Protein AF-A0A7Z8L5G2-F1 (afdb_monomer_lite)

Radius of gyration: 28.85 Å; chains: 1; bounding box: 77×42×72 Å

Secondary structure (DSSP, 8-state):
-HHHHHHHHHHHHHHHHHHHHHHHHH--S---HHHHHHHHHHHHHHHHHHHHHHHHTSPPPPTT-HHHHHHHHHHHHHHHHHHTTS--TTHHHHHHHHHHH---HHHHHHHHHHHHHH-HHHHHHHHHHHH-TTSTT--GGGG-HHHHHHHHHHHHHHH-TTSHHHHHHHHHHHHSSSHHHHHHHHHHSPTTSSHHHHHHHHHHHHHHHHTT--SHHHHHHHHHHTT--B-TT-HHHHHHHHHHTT-HHHHHHHHHHHHTTSB---HHHHHHHHHHHHTTT-HHHHHHHHHHHHHH-TTS--SS-HHHHHHHHHHHHHHHHHHS--

Structure (mmCIF, N/CA/C/O backbone):
data_AF-A0A7Z8L5G2-F1
#
_entry.id   AF-A0A7Z8L5G2-F1
#
loop_
_atom_site.group_PDB
_atom_site.id
_atom_site.type_symbol
_atom_site.label_atom_id
_atom_site.label_alt_id
_atom_site.label_comp_id
_atom_site.label_asym_id
_atom_site.label_entity_id
_atom_site.label_seq_id
_atom_site.pdbx_PDB_ins_code
_atom_site.Cartn_x
_atom_site.Cartn_y
_atom_site.Cartn_z
_atom_site.occupancy
_atom_site.B_iso_or_equiv
_atom_site.auth_seq_id
_atom_site.auth_comp_id
_atom_site.auth_asym_id
_atom_site.auth_atom_id
_atom_site.pdbx_PDB_model_num
ATOM 1 N N . MET A 1 1 ? 36.254 -24.470 -32.958 1.00 36.97 1 MET A N 1
ATOM 2 C CA . MET A 1 1 ? 36.491 -23.618 -34.150 1.00 36.97 1 MET A CA 1
ATOM 3 C C . MET A 1 1 ? 35.215 -22.951 -34.678 1.00 36.97 1 MET A C 1
ATOM 5 O O . MET A 1 1 ? 35.260 -21.769 -34.988 1.00 36.97 1 MET A O 1
ATOM 9 N N . GLU A 1 2 ? 34.063 -23.629 -34.717 1.00 32.09 2 GLU A N 1
ATOM 10 C CA . GLU A 1 2 ? 32.775 -23.002 -35.091 1.00 32.09 2 GLU A CA 1
ATOM 11 C C . GLU A 1 2 ? 32.227 -22.006 -34.055 1.00 32.09 2 GLU A C 1
ATOM 13 O O . GLU A 1 2 ? 31.659 -20.988 -34.438 1.00 32.09 2 GLU A O 1
ATOM 18 N N . ALA A 1 3 ? 32.474 -22.221 -32.758 1.00 28.53 3 ALA A N 1
ATOM 19 C CA . ALA A 1 3 ? 32.135 -21.255 -31.704 1.00 28.53 3 ALA A CA 1
ATOM 20 C C . ALA A 1 3 ? 32.931 -19.938 -31.825 1.00 28.53 3 ALA A C 1
ATOM 22 O O . ALA A 1 3 ? 32.368 -18.860 -31.668 1.00 28.53 3 ALA A O 1
ATOM 23 N N . ALA A 1 4 ? 34.211 -20.017 -32.209 1.00 29.97 4 ALA A N 1
ATOM 24 C CA . ALA A 1 4 ? 35.049 -18.848 -32.487 1.00 29.97 4 ALA A CA 1
ATOM 25 C C . ALA A 1 4 ? 34.596 -18.109 -33.759 1.00 29.97 4 ALA A C 1
ATOM 27 O O . ALA A 1 4 ? 34.553 -16.887 -33.775 1.00 29.97 4 ALA A O 1
ATOM 28 N N . ARG A 1 5 ? 34.145 -18.839 -34.792 1.00 37.19 5 ARG A N 1
ATOM 29 C CA . ARG A 1 5 ? 33.549 -18.248 -36.005 1.00 37.19 5 ARG A CA 1
ATOM 30 C C . ARG A 1 5 ? 32.154 -17.644 -35.762 1.00 37.19 5 ARG A C 1
ATOM 32 O O . ARG A 1 5 ? 31.796 -16.693 -36.450 1.00 37.19 5 ARG A O 1
ATOM 39 N N . ARG A 1 6 ? 31.370 -18.149 -34.797 1.00 36.91 6 ARG A N 1
ATOM 40 C CA . ARG A 1 6 ? 30.121 -17.508 -34.326 1.00 36.91 6 ARG A CA 1
ATOM 41 C C . ARG A 1 6 ? 30.402 -16.239 -33.517 1.00 36.91 6 ARG A C 1
ATOM 43 O O . ARG A 1 6 ? 29.727 -15.241 -33.738 1.00 36.91 6 ARG A O 1
ATOM 50 N N . ALA A 1 7 ? 31.418 -16.255 -32.654 1.00 32.19 7 ALA A N 1
ATOM 51 C CA . ALA A 1 7 ? 31.856 -15.078 -31.904 1.00 32.19 7 ALA A CA 1
ATOM 52 C C . ALA A 1 7 ? 32.445 -13.981 -32.817 1.00 32.19 7 ALA A C 1
ATOM 54 O O . ALA A 1 7 ? 32.148 -12.807 -32.621 1.00 32.19 7 ALA A O 1
ATOM 55 N N . ASP A 1 8 ? 33.189 -14.343 -33.869 1.00 35.38 8 ASP A N 1
ATOM 56 C CA . ASP A 1 8 ? 33.713 -13.377 -34.849 1.00 35.38 8 ASP A CA 1
ATOM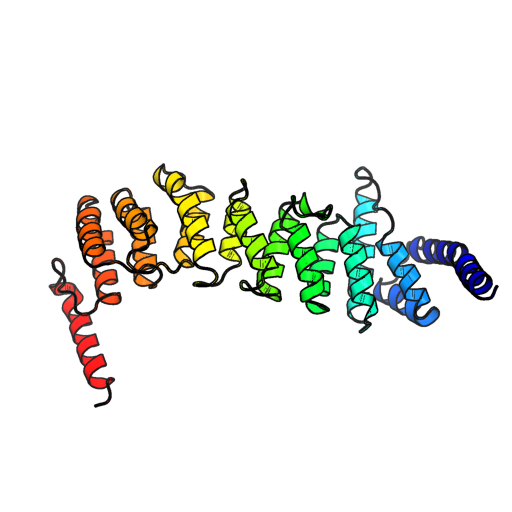 57 C C . ASP A 1 8 ? 32.629 -12.789 -35.767 1.00 35.38 8 ASP A C 1
ATOM 59 O O . ASP A 1 8 ? 32.686 -11.608 -36.109 1.00 35.38 8 ASP A O 1
ATOM 63 N N . ARG A 1 9 ? 31.581 -13.553 -36.114 1.00 38.84 9 ARG A N 1
ATOM 64 C CA . ARG A 1 9 ? 30.408 -12.999 -36.822 1.00 38.84 9 ARG A CA 1
ATOM 65 C C . ARG A 1 9 ? 29.596 -12.036 -35.952 1.00 38.84 9 ARG A C 1
ATOM 67 O O . ARG A 1 9 ? 29.010 -11.104 -36.491 1.00 38.84 9 ARG A O 1
ATOM 74 N N . LEU A 1 10 ? 29.594 -12.225 -34.631 1.00 37.91 10 LEU A N 1
ATOM 75 C CA . LEU A 1 10 ? 29.008 -11.278 -33.676 1.00 37.91 10 LEU A CA 1
ATOM 76 C C . LEU A 1 10 ? 29.910 -10.045 -33.454 1.00 37.91 10 LEU A C 1
ATOM 78 O O . LEU A 1 10 ? 29.390 -8.940 -33.334 1.00 37.91 10 LEU A O 1
ATOM 82 N N . ARG A 1 11 ? 31.244 -10.179 -33.527 1.00 36.25 11 ARG A N 1
ATOM 83 C CA . ARG A 1 11 ? 32.201 -9.051 -33.439 1.00 36.25 11 ARG A CA 1
ATOM 84 C C . ARG A 1 11 ? 32.187 -8.107 -34.642 1.00 36.25 11 ARG A C 1
ATOM 86 O O . ARG A 1 11 ? 32.391 -6.908 -34.471 1.00 36.25 11 ARG A O 1
ATOM 93 N N . ILE A 1 12 ? 31.900 -8.609 -35.846 1.00 39.72 12 ILE A N 1
ATOM 94 C CA . ILE A 1 12 ? 31.654 -7.755 -37.026 1.00 39.72 12 ILE A CA 1
ATOM 95 C C . ILE A 1 12 ? 30.375 -6.910 -36.835 1.00 39.72 12 ILE A C 1
ATOM 97 O O . ILE A 1 12 ? 30.217 -5.874 -37.483 1.00 39.72 12 ILE A O 1
ATOM 101 N N . SER A 1 13 ? 29.502 -7.276 -35.887 1.00 52.12 13 SER A N 1
ATOM 102 C CA . SER A 1 13 ? 28.271 -6.541 -35.618 1.00 52.12 13 SER A CA 1
ATOM 103 C C . SER A 1 13 ? 28.441 -5.364 -34.657 1.00 52.12 13 SER A C 1
ATOM 105 O O . SER A 1 13 ? 27.767 -4.380 -34.886 1.00 52.12 13 SER A O 1
ATOM 107 N N . ASP A 1 14 ? 29.374 -5.343 -33.698 1.00 48.69 14 ASP A N 1
ATOM 108 C CA . ASP A 1 14 ? 29.422 -4.257 -32.694 1.00 48.69 14 ASP A CA 1
ATOM 109 C C . ASP A 1 14 ? 29.806 -2.888 -33.271 1.00 48.69 14 ASP A C 1
ATOM 111 O O . ASP A 1 14 ? 29.230 -1.876 -32.890 1.00 48.69 14 ASP A O 1
ATOM 115 N N . SER A 1 15 ? 30.742 -2.823 -34.224 1.00 50.81 15 SER A N 1
ATOM 116 C CA . SER A 1 15 ? 31.151 -1.542 -34.834 1.00 50.81 15 SER A CA 1
ATOM 117 C C . SER A 1 15 ? 30.191 -1.059 -35.925 1.00 50.81 15 SER A C 1
ATOM 119 O O . SER A 1 15 ? 30.082 0.143 -36.166 1.00 50.81 15 SER A O 1
ATOM 121 N N . ALA A 1 16 ? 29.508 -1.980 -36.609 1.00 53.59 16 ALA A N 1
ATOM 122 C CA . ALA A 1 16 ? 28.456 -1.661 -37.567 1.00 53.59 16 ALA A CA 1
ATOM 123 C C . ALA A 1 16 ? 27.171 -1.268 -36.831 1.00 53.59 16 ALA A C 1
ATOM 125 O O . ALA A 1 16 ? 26.556 -0.276 -37.188 1.00 53.59 16 ALA A O 1
ATOM 126 N N . LEU A 1 17 ? 26.835 -1.965 -35.744 1.00 51.22 17 LEU A N 1
ATOM 127 C CA . LEU A 1 17 ? 25.739 -1.635 -34.837 1.00 51.22 17 LEU A CA 1
ATOM 128 C C . LEU A 1 17 ? 25.992 -0.351 -34.073 1.00 51.22 17 LEU A C 1
ATOM 130 O O . LEU A 1 17 ? 25.065 0.430 -33.940 1.00 51.22 17 LEU A O 1
ATOM 134 N N . ALA A 1 18 ? 27.216 -0.094 -33.610 1.00 55.44 18 ALA A N 1
ATOM 135 C CA . ALA A 1 18 ? 27.567 1.182 -32.996 1.00 55.44 18 ALA A CA 1
ATOM 136 C C . ALA A 1 18 ? 27.449 2.326 -34.009 1.00 55.44 18 ALA A C 1
ATOM 138 O O . ALA A 1 18 ? 26.879 3.356 -33.680 1.00 55.44 18 ALA A O 1
ATOM 139 N N . ARG A 1 19 ? 27.894 2.132 -35.259 1.00 63.09 19 ARG A N 1
ATOM 140 C CA . ARG A 1 19 ? 27.728 3.130 -36.330 1.00 63.09 19 ARG A CA 1
ATOM 141 C C . ARG A 1 19 ? 26.269 3.328 -36.740 1.00 63.09 19 ARG A C 1
ATOM 143 O O . ARG A 1 19 ? 25.859 4.462 -36.950 1.00 63.09 19 ARG A O 1
ATOM 150 N N . GLU A 1 20 ? 25.481 2.261 -36.828 1.00 56.97 20 GLU A N 1
ATOM 151 C CA . GLU A 1 20 ? 24.049 2.327 -37.140 1.00 56.97 20 GLU A CA 1
ATOM 152 C C . GLU A 1 20 ? 23.268 2.950 -35.971 1.00 56.97 20 GLU A C 1
ATOM 154 O O . GLU A 1 20 ? 22.404 3.787 -36.200 1.00 56.97 20 GLU A O 1
ATOM 159 N N . ARG A 1 21 ? 23.625 2.630 -34.719 1.00 56.50 21 ARG A N 1
ATOM 160 C CA . ARG A 1 21 ? 23.148 3.286 -33.489 1.00 56.50 21 ARG A CA 1
ATOM 161 C C . ARG A 1 21 ? 23.445 4.778 -33.558 1.00 56.50 21 ARG A C 1
ATOM 163 O O . ARG A 1 21 ? 22.525 5.583 -33.487 1.00 56.50 21 ARG A O 1
ATOM 170 N N . ASP A 1 22 ? 24.703 5.153 -33.746 1.00 62.66 22 ASP A N 1
ATOM 171 C CA . ASP A 1 22 ? 25.106 6.555 -33.775 1.00 62.66 22 ASP A CA 1
ATOM 172 C C . ASP A 1 22 ? 24.395 7.288 -34.929 1.00 62.66 22 ASP A C 1
ATOM 174 O O . ASP A 1 22 ? 23.848 8.361 -34.721 1.00 62.66 22 ASP A O 1
ATOM 178 N N . ARG A 1 23 ? 24.235 6.663 -36.103 1.00 65.00 23 ARG A N 1
ATOM 179 C CA . ARG A 1 23 ? 23.485 7.221 -37.243 1.00 65.00 23 ARG A CA 1
ATOM 180 C C . ARG A 1 23 ? 21.981 7.388 -36.980 1.00 65.00 23 ARG A C 1
ATOM 182 O O . ARG A 1 23 ? 21.400 8.407 -37.356 1.00 65.00 23 ARG A O 1
ATOM 189 N N . LEU A 1 24 ? 21.342 6.389 -36.372 1.00 58.12 24 LEU A N 1
ATOM 190 C CA . LEU A 1 24 ? 19.905 6.377 -36.077 1.00 58.12 24 LEU A CA 1
ATOM 191 C C . LEU A 1 24 ? 19.533 7.336 -34.939 1.00 58.12 24 LEU A C 1
ATOM 193 O O . LEU A 1 24 ? 18.394 7.789 -34.891 1.00 58.12 24 LEU A O 1
ATOM 197 N N . PHE A 1 25 ? 20.477 7.647 -34.045 1.00 58.91 25 PHE A N 1
ATOM 198 C CA . PHE A 1 25 ? 20.243 8.498 -32.876 1.00 58.91 25 PHE A CA 1
ATOM 199 C C . PHE A 1 25 ? 20.884 9.898 -32.961 1.00 58.91 25 PHE A C 1
ATOM 201 O O . PHE A 1 25 ? 20.510 10.751 -32.162 1.00 58.91 25 PHE A O 1
ATOM 208 N N . GLN A 1 26 ? 21.799 10.166 -33.906 1.00 59.12 26 GLN A N 1
ATOM 209 C CA . GLN A 1 26 ? 22.351 11.512 -34.179 1.00 59.12 26 GLN A CA 1
ATOM 210 C C . GLN A 1 26 ? 21.514 12.336 -35.164 1.00 59.12 26 GLN A C 1
ATOM 212 O O . GLN A 1 26 ? 21.775 13.522 -35.352 1.00 59.12 26 GLN A O 1
ATOM 217 N N . THR A 1 27 ? 20.525 11.740 -35.830 1.00 50.81 27 THR A N 1
ATOM 218 C CA . THR A 1 27 ? 19.635 12.509 -36.701 1.00 50.81 27 THR A CA 1
ATOM 219 C C . THR A 1 27 ? 18.616 13.255 -35.839 1.00 50.81 27 THR A C 1
ATOM 221 O O . THR A 1 27 ? 17.685 12.653 -35.316 1.00 50.81 27 THR A O 1
ATOM 224 N N . ASP A 1 28 ? 18.774 14.578 -35.725 1.00 42.97 28 ASP A N 1
ATOM 225 C CA . ASP A 1 28 ? 17.857 15.553 -35.086 1.00 42.97 28 ASP A CA 1
ATOM 226 C C . ASP A 1 28 ? 16.449 15.627 -35.729 1.00 42.97 28 ASP A C 1
ATOM 228 O O . ASP A 1 28 ? 15.719 16.613 -35.634 1.00 42.97 28 ASP A O 1
ATOM 232 N N . LEU A 1 29 ? 16.022 14.575 -36.418 1.00 44.53 29 LEU A N 1
ATOM 233 C CA . LEU A 1 29 ? 14.811 14.543 -37.214 1.00 44.53 29 LEU A CA 1
ATOM 234 C C . LEU A 1 29 ? 13.807 13.622 -36.542 1.00 44.53 29 LEU A C 1
ATOM 236 O O . LEU A 1 29 ? 13.970 12.412 -36.614 1.00 44.53 29 LEU A O 1
ATOM 240 N N . PHE A 1 30 ? 12.809 14.227 -35.885 1.00 53.34 30 PHE A N 1
ATOM 241 C CA . PHE A 1 30 ? 11.349 14.009 -35.986 1.00 53.34 30 PHE A CA 1
ATOM 242 C C . PHE A 1 30 ? 10.766 12.612 -36.295 1.00 53.34 30 PHE A C 1
ATOM 244 O O . PHE A 1 30 ? 9.574 12.503 -36.573 1.00 53.34 30 PHE A O 1
ATOM 251 N N . ILE A 1 31 ? 11.539 11.534 -36.252 1.00 55.66 31 ILE A N 1
ATOM 252 C CA . ILE A 1 31 ? 11.064 10.176 -36.460 1.00 55.66 31 ILE A CA 1
ATOM 253 C C . ILE A 1 31 ? 10.457 9.738 -35.129 1.00 55.66 31 ILE A C 1
ATOM 255 O O . ILE A 1 31 ? 11.180 9.654 -34.131 1.00 55.66 31 ILE A O 1
ATOM 259 N N . PRO A 1 32 ? 9.142 9.455 -35.079 1.00 62.88 32 PRO A N 1
ATOM 260 C CA . PRO A 1 32 ? 8.528 8.940 -33.871 1.00 62.88 32 PRO A CA 1
ATOM 261 C C . PRO A 1 32 ? 9.279 7.678 -33.426 1.00 62.88 32 PRO A C 1
ATOM 263 O O . PRO A 1 32 ? 9.526 6.806 -34.264 1.00 62.88 32 PRO A O 1
ATOM 266 N N . PRO A 1 33 ? 9.626 7.538 -32.138 1.00 64.00 33 PRO A N 1
ATOM 267 C CA . PRO A 1 33 ? 10.364 6.380 -31.629 1.00 64.00 33 PRO A CA 1
ATOM 268 C C . PRO A 1 33 ? 9.749 5.026 -32.020 1.00 64.00 33 PRO A C 1
ATOM 270 O O . PRO A 1 33 ? 10.481 4.078 -32.294 1.00 64.00 33 PRO A O 1
ATOM 273 N N . VAL A 1 34 ? 8.418 4.983 -32.160 1.00 64.88 34 VAL A N 1
ATOM 274 C CA . VAL A 1 34 ? 7.623 3.899 -32.770 1.00 64.88 34 VAL A CA 1
ATOM 275 C C . VAL A 1 34 ? 8.242 3.404 -34.075 1.00 64.88 34 VAL A C 1
ATOM 277 O O . VAL A 1 34 ? 8.555 2.226 -34.233 1.00 64.88 34 VAL A O 1
ATOM 280 N N . TYR A 1 35 ? 8.465 4.315 -35.019 1.00 68.31 35 TYR A N 1
ATOM 281 C CA . TYR A 1 35 ? 8.957 3.975 -36.346 1.00 68.31 35 TYR A CA 1
ATOM 282 C C . TYR A 1 35 ? 10.402 3.475 -36.299 1.00 68.31 35 TYR A C 1
ATOM 284 O O . TYR A 1 35 ? 10.763 2.555 -37.031 1.00 68.31 35 TYR A O 1
ATOM 292 N N . LEU A 1 36 ? 11.218 4.040 -35.407 1.00 70.56 36 LEU A N 1
ATOM 293 C CA . LEU A 1 36 ? 12.607 3.635 -35.224 1.00 70.56 36 LEU A CA 1
ATOM 294 C C . LEU A 1 36 ? 12.705 2.207 -34.670 1.00 70.56 36 LEU A C 1
ATOM 296 O O . LEU A 1 36 ? 13.412 1.379 -35.242 1.00 70.56 36 LEU A O 1
ATOM 300 N N . VAL A 1 37 ? 11.948 1.893 -33.616 1.00 71.75 37 VAL A N 1
ATOM 301 C CA . VAL A 1 37 ? 11.918 0.555 -33.005 1.00 71.75 37 VAL A CA 1
ATOM 302 C C . VAL A 1 37 ? 11.387 -0.477 -33.995 1.00 71.75 37 VAL A C 1
ATOM 304 O O . VAL A 1 37 ? 12.045 -1.490 -34.240 1.00 71.75 37 VAL A O 1
ATOM 307 N N . HIS A 1 38 ? 10.251 -0.197 -34.642 1.00 73.31 38 HIS A N 1
ATOM 308 C CA . HIS A 1 38 ? 9.685 -1.092 -35.650 1.00 73.31 38 HIS A CA 1
ATOM 309 C C . HIS A 1 38 ? 10.640 -1.320 -36.823 1.00 73.31 38 HIS A C 1
ATOM 311 O O . HIS A 1 38 ? 10.785 -2.455 -37.278 1.00 73.31 38 HIS A O 1
ATOM 317 N N . ARG A 1 39 ? 11.321 -0.275 -37.305 1.00 76.38 39 ARG A N 1
ATOM 318 C CA . ARG A 1 39 ? 12.301 -0.392 -38.389 1.00 76.38 39 ARG A CA 1
ATOM 319 C C . ARG A 1 39 ? 13.509 -1.220 -37.964 1.00 76.38 39 ARG A C 1
ATOM 321 O O . ARG A 1 39 ? 13.888 -2.120 -38.702 1.00 76.38 39 ARG A O 1
ATOM 328 N N . ILE A 1 40 ? 14.084 -0.963 -36.789 1.00 74.19 40 ILE A N 1
ATOM 329 C CA . ILE A 1 40 ? 15.244 -1.714 -36.285 1.00 74.19 40 ILE A CA 1
ATOM 330 C C . ILE A 1 40 ? 14.903 -3.202 -36.185 1.00 74.19 40 ILE A C 1
ATOM 332 O O . ILE A 1 40 ? 15.659 -4.036 -36.681 1.00 74.19 40 ILE A O 1
ATOM 336 N N . ILE A 1 41 ? 13.742 -3.531 -35.621 1.00 73.31 41 ILE A N 1
ATOM 337 C CA . ILE A 1 41 ? 13.319 -4.918 -35.407 1.00 73.31 41 ILE A CA 1
ATOM 338 C C . ILE A 1 41 ? 12.939 -5.595 -36.721 1.00 73.31 41 ILE A C 1
ATOM 340 O O . ILE A 1 41 ? 13.317 -6.742 -36.946 1.00 73.31 41 ILE A O 1
ATOM 344 N N . ARG A 1 42 ? 12.253 -4.893 -37.630 1.00 77.38 42 ARG 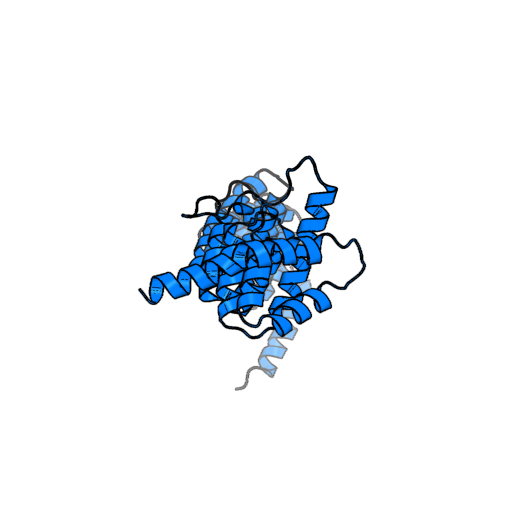A N 1
ATOM 345 C CA . ARG A 1 42 ? 11.917 -5.428 -38.957 1.00 77.38 42 ARG A CA 1
ATOM 346 C C . ARG A 1 42 ? 13.163 -5.677 -39.805 1.00 77.38 42 ARG A C 1
ATOM 348 O O . ARG A 1 42 ? 13.210 -6.673 -40.517 1.00 77.38 42 ARG A O 1
ATOM 355 N N . SER A 1 43 ? 14.154 -4.790 -39.733 1.00 74.25 43 SER A N 1
ATOM 356 C CA . SER A 1 43 ? 15.380 -4.891 -40.528 1.00 74.25 43 SER A CA 1
ATOM 357 C C . SER A 1 43 ? 16.385 -5.904 -39.972 1.00 74.25 43 SER A C 1
ATOM 359 O O . SER A 1 43 ? 17.159 -6.451 -40.751 1.00 74.25 43 SER A O 1
ATOM 361 N N . HIS A 1 44 ? 16.391 -6.160 -38.658 1.00 71.81 44 HIS A N 1
ATOM 362 C CA . HIS A 1 44 ? 17.462 -6.931 -38.007 1.00 71.81 44 HIS A CA 1
ATOM 363 C C . HIS A 1 44 ? 16.975 -8.118 -37.160 1.00 71.81 44 HIS A C 1
ATOM 365 O O . HIS A 1 44 ? 17.797 -8.810 -36.560 1.00 71.81 44 HIS A O 1
ATOM 371 N N . GLY A 1 45 ? 15.665 -8.376 -37.083 1.00 76.06 45 GLY A N 1
ATOM 372 C CA . GLY A 1 45 ? 15.110 -9.478 -36.293 1.00 76.06 45 GLY A CA 1
ATOM 373 C C . GLY A 1 45 ? 15.563 -9.416 -34.830 1.00 76.06 45 GLY A C 1
ATOM 374 O O . GLY A 1 45 ? 15.450 -8.375 -34.182 1.00 76.06 45 GLY A O 1
ATOM 375 N N . ASP A 1 46 ? 16.110 -10.518 -34.315 1.00 69.25 46 ASP A N 1
ATOM 376 C CA . ASP A 1 46 ? 16.599 -10.610 -32.931 1.00 69.25 46 ASP A CA 1
ATOM 377 C C . ASP A 1 46 ? 17.864 -9.780 -32.674 1.00 69.25 46 ASP A C 1
ATOM 379 O O . ASP A 1 46 ? 18.016 -9.233 -31.583 1.00 69.25 46 ASP A O 1
ATOM 383 N N . ALA A 1 47 ? 18.719 -9.575 -33.684 1.00 72.62 47 ALA A N 1
ATOM 384 C CA . ALA A 1 47 ? 19.845 -8.644 -33.572 1.00 72.62 47 ALA A CA 1
ATOM 385 C C . ALA A 1 47 ? 19.360 -7.194 -33.387 1.00 72.62 47 ALA A C 1
ATOM 387 O O . ALA A 1 47 ? 20.027 -6.395 -32.734 1.00 72.62 47 ALA A O 1
ATOM 388 N N . GLY A 1 48 ? 18.155 -6.882 -33.886 1.00 74.25 48 GLY A N 1
ATOM 389 C CA . GLY A 1 48 ? 17.443 -5.627 -33.642 1.00 74.25 48 GLY A CA 1
ATOM 390 C C . GLY A 1 48 ? 17.186 -5.366 -32.155 1.00 74.25 48 GLY A C 1
ATOM 391 O O . GLY A 1 48 ? 17.355 -4.244 -31.677 1.00 74.25 48 GLY A O 1
ATOM 392 N N . LEU A 1 49 ? 16.835 -6.416 -31.406 1.00 72.31 49 LEU A N 1
ATOM 393 C CA . LEU A 1 49 ? 16.627 -6.336 -29.962 1.00 72.31 49 LEU A CA 1
ATOM 394 C C . LEU A 1 49 ? 17.939 -6.004 -29.243 1.00 72.31 49 LEU A C 1
ATOM 396 O O . LEU A 1 49 ? 17.952 -5.130 -28.384 1.00 72.31 49 LEU A O 1
ATOM 400 N N . THR A 1 50 ? 19.052 -6.630 -29.633 1.00 74.50 50 THR A N 1
ATOM 401 C CA . THR A 1 50 ? 20.373 -6.361 -29.046 1.00 74.50 50 THR A CA 1
ATOM 402 C C . THR A 1 50 ? 20.785 -4.893 -29.195 1.00 74.50 50 THR A C 1
ATOM 404 O O . THR A 1 50 ? 21.289 -4.305 -28.239 1.00 74.50 50 THR A O 1
ATOM 407 N N . VAL A 1 51 ? 20.502 -4.258 -30.342 1.00 75.94 51 VAL A N 1
ATOM 408 C CA . VAL A 1 51 ? 20.772 -2.818 -30.550 1.00 75.94 51 VAL A CA 1
ATOM 409 C C . VAL A 1 51 ? 19.983 -1.972 -29.563 1.00 75.94 51 VAL A C 1
ATOM 411 O O . VAL A 1 51 ? 20.533 -1.078 -28.920 1.00 75.94 51 VAL A O 1
ATOM 414 N N . LEU A 1 52 ? 18.689 -2.265 -29.429 1.00 77.88 52 LEU A N 1
ATOM 415 C CA . LEU A 1 52 ? 17.792 -1.517 -28.557 1.00 77.88 52 LEU A CA 1
ATOM 416 C C . LEU A 1 52 ? 18.185 -1.691 -27.090 1.00 77.88 52 LEU A C 1
ATOM 418 O O . LEU A 1 52 ? 18.252 -0.703 -26.366 1.00 77.88 52 LEU A O 1
ATOM 422 N N . VAL A 1 53 ? 18.540 -2.910 -26.676 1.00 77.69 53 VAL A N 1
ATOM 423 C CA . VAL A 1 53 ? 19.066 -3.196 -25.333 1.00 77.69 53 VAL A CA 1
ATOM 424 C C . VAL A 1 53 ? 20.357 -2.425 -25.081 1.00 77.69 53 VAL A C 1
ATOM 426 O O . VAL A 1 53 ? 20.476 -1.772 -24.051 1.00 77.69 53 VAL A O 1
ATOM 429 N N . SER A 1 54 ? 21.295 -2.407 -26.033 1.00 76.62 54 SER A N 1
ATOM 430 C CA . SER A 1 54 ? 22.542 -1.645 -25.876 1.00 76.62 54 SER A CA 1
ATOM 431 C C . SER A 1 54 ? 22.303 -0.142 -25.691 1.00 76.62 54 SER A C 1
ATOM 433 O O . SER A 1 54 ? 23.045 0.518 -24.967 1.00 76.62 54 SER A O 1
ATOM 435 N N . ARG A 1 55 ? 21.245 0.411 -26.304 1.00 81.06 55 ARG A N 1
ATOM 436 C CA . ARG A 1 55 ? 20.856 1.812 -26.116 1.00 81.06 55 ARG A CA 1
ATOM 437 C C . ARG A 1 55 ? 20.161 2.036 -24.775 1.00 81.06 55 ARG A C 1
ATOM 439 O O . ARG A 1 55 ? 20.413 3.060 -24.147 1.00 81.06 55 ARG A O 1
ATOM 446 N N . LEU A 1 56 ? 19.313 1.102 -24.344 1.00 80.88 56 LEU A N 1
ATOM 447 C CA . LEU A 1 56 ? 18.652 1.147 -23.037 1.00 80.88 56 LEU A CA 1
ATOM 448 C C . LEU A 1 56 ? 19.658 1.086 -21.885 1.00 80.88 56 LEU A C 1
ATOM 450 O O . LEU A 1 56 ? 19.483 1.788 -20.899 1.00 80.88 56 LEU A O 1
ATOM 454 N N . LEU A 1 57 ? 20.722 0.300 -22.042 1.00 80.44 57 LEU A N 1
ATOM 455 C CA . LEU A 1 57 ? 21.793 0.147 -21.054 1.00 80.44 57 LEU A CA 1
ATOM 456 C C . LEU A 1 57 ? 22.944 1.144 -21.254 1.00 80.44 57 LEU A C 1
ATOM 458 O O . LEU A 1 57 ? 23.958 1.065 -20.564 1.00 80.44 57 LEU A O 1
ATOM 462 N N . ALA A 1 58 ? 22.823 2.076 -22.205 1.00 82.38 58 ALA A N 1
ATOM 463 C CA . ALA A 1 58 ? 23.829 3.111 -22.381 1.00 82.38 58 ALA A CA 1
ATOM 464 C C . ALA A 1 58 ? 23.898 3.981 -21.111 1.00 82.38 58 ALA A C 1
ATOM 466 O O . ALA A 1 58 ? 22.844 4.321 -20.551 1.00 82.38 58 ALA A O 1
ATOM 467 N N . PRO A 1 59 ? 25.113 4.358 -20.666 1.00 79.44 59 PRO A N 1
ATOM 468 C CA . PRO A 1 59 ? 25.284 5.139 -19.453 1.00 79.44 59 PRO A CA 1
ATOM 469 C C . PRO A 1 59 ? 24.522 6.455 -19.573 1.00 79.44 59 PRO A C 1
ATOM 471 O O . PRO A 1 59 ? 24.665 7.190 -20.554 1.00 79.44 59 PRO A O 1
ATOM 474 N N . THR A 1 60 ? 23.710 6.744 -18.561 1.00 79.31 60 THR A N 1
ATOM 475 C CA . THR A 1 60 ? 22.973 8.001 -18.479 1.00 79.31 60 THR A CA 1
ATOM 476 C C . THR A 1 60 ? 23.983 9.159 -18.444 1.00 79.31 60 THR A C 1
ATOM 478 O O . THR A 1 60 ? 24.973 9.068 -17.708 1.00 79.31 60 THR A O 1
ATOM 481 N N . PRO A 1 61 ? 23.774 10.251 -19.212 1.00 81.56 61 PRO A N 1
ATOM 482 C CA . PRO A 1 61 ? 24.661 11.419 -19.195 1.00 81.56 61 PRO A CA 1
ATOM 483 C C . PRO A 1 61 ? 24.916 11.932 -17.764 1.00 81.56 61 PRO A C 1
ATOM 485 O O . PRO A 1 61 ? 24.132 11.624 -16.869 1.00 81.56 61 PRO A O 1
ATOM 488 N N . PRO A 1 62 ? 25.971 12.709 -17.479 1.00 81.38 62 PRO A N 1
ATOM 489 C CA . PRO A 1 62 ? 26.230 13.225 -16.128 1.00 81.38 62 PRO A CA 1
ATOM 490 C C . PRO A 1 62 ? 25.181 14.261 -15.661 1.00 81.38 62 PRO A C 1
ATOM 492 O O . PRO A 1 62 ? 24.461 14.844 -16.470 1.00 81.38 62 PRO A O 1
ATOM 495 N N . GLU A 1 63 ? 25.062 14.476 -14.341 1.00 77.38 63 GLU A N 1
ATOM 496 C CA . GLU A 1 63 ? 24.033 15.344 -13.715 1.00 77.38 63 GLU A CA 1
ATOM 497 C C . GLU A 1 63 ? 24.043 16.786 -14.222 1.00 77.38 63 GLU A C 1
ATOM 499 O O . GLU A 1 63 ? 22.990 17.405 -14.366 1.00 77.38 63 GLU A O 1
ATOM 504 N N . ASN A 1 64 ? 25.225 17.299 -14.553 1.00 83.44 64 ASN A N 1
ATOM 505 C CA . ASN A 1 64 ? 25.425 18.642 -15.086 1.00 83.44 64 ASN A CA 1
ATOM 506 C C . ASN A 1 64 ? 24.896 18.829 -16.523 1.00 83.44 64 ASN A C 1
ATOM 508 O O . ASN A 1 64 ? 24.881 19.953 -17.017 1.00 83.44 64 ASN A O 1
ATOM 512 N N . GLN A 1 65 ? 24.430 17.766 -17.189 1.00 88.31 65 GLN A N 1
ATOM 513 C CA . GLN A 1 65 ? 23.856 17.806 -18.537 1.00 88.31 65 GLN A CA 1
ATOM 514 C C . GLN A 1 65 ? 22.356 17.479 -18.523 1.00 88.31 65 GLN A C 1
ATOM 516 O O . GLN A 1 65 ? 21.900 16.504 -19.125 1.00 88.31 65 GLN A O 1
ATOM 521 N N . LEU A 1 66 ? 21.566 18.308 -17.834 1.00 85.94 66 LEU A N 1
ATOM 522 C CA . LEU A 1 66 ? 20.135 18.065 -17.613 1.00 85.94 66 LEU A CA 1
ATOM 523 C C . LEU A 1 66 ? 19.344 17.826 -18.913 1.00 85.94 66 LEU A C 1
ATOM 525 O O . LEU A 1 66 ? 18.543 16.896 -18.974 1.00 85.94 66 LEU A O 1
ATOM 529 N N . ALA A 1 67 ? 19.586 18.623 -19.960 1.00 83.69 67 ALA A N 1
ATOM 530 C CA . ALA A 1 67 ? 18.892 18.480 -21.243 1.00 83.69 67 ALA A CA 1
ATOM 531 C C . ALA A 1 67 ? 19.199 17.133 -21.923 1.00 83.69 67 ALA A C 1
ATOM 533 O O . ALA A 1 67 ? 18.281 16.438 -22.359 1.00 83.69 67 ALA A O 1
ATOM 534 N N . ALA A 1 68 ? 20.472 16.722 -21.933 1.00 82.81 68 ALA A N 1
ATOM 535 C CA . ALA A 1 68 ? 20.892 15.438 -22.490 1.00 82.81 68 ALA A CA 1
ATOM 536 C C . ALA A 1 68 ? 20.310 14.262 -21.691 1.00 82.81 68 ALA A C 1
ATOM 538 O O . ALA A 1 68 ? 19.825 13.300 -22.282 1.00 82.81 68 ALA A O 1
ATOM 539 N N . ARG A 1 69 ? 20.276 14.358 -20.353 1.00 84.06 69 ARG A N 1
ATOM 540 C CA . ARG A 1 69 ? 19.610 13.365 -19.492 1.00 84.06 69 ARG A CA 1
ATOM 541 C C . ARG A 1 69 ? 18.125 13.231 -19.799 1.00 84.06 69 ARG A C 1
ATOM 543 O O . ARG A 1 69 ? 17.635 12.118 -19.946 1.00 84.06 69 ARG A O 1
ATOM 550 N N . GLN A 1 70 ? 17.408 14.348 -19.899 1.00 84.69 70 GLN A N 1
ATOM 551 C CA . GLN A 1 70 ? 15.976 14.335 -20.206 1.00 84.69 70 GLN A CA 1
ATOM 552 C C . GLN A 1 70 ? 15.703 13.732 -21.587 1.00 84.69 70 GLN A C 1
ATOM 554 O O . GLN A 1 70 ? 14.757 12.963 -21.751 1.00 84.69 7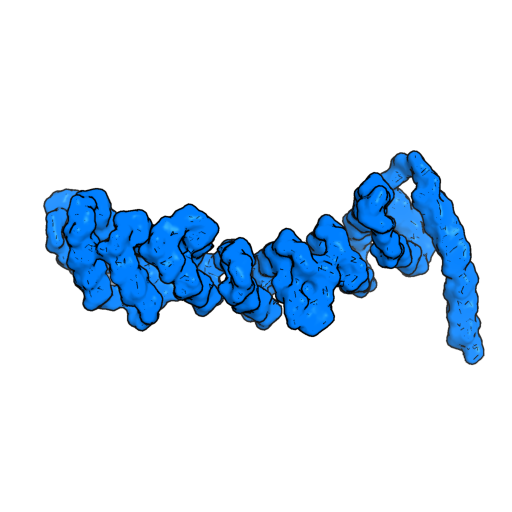0 GLN A O 1
ATOM 559 N N . GLN A 1 71 ? 16.532 14.056 -22.580 1.00 84.12 71 GLN A N 1
ATOM 560 C CA . GLN A 1 71 ? 16.433 13.474 -23.915 1.00 84.12 71 GLN A CA 1
ATOM 561 C C . GLN A 1 71 ? 16.705 11.964 -23.897 1.00 84.12 71 GLN A C 1
ATOM 563 O O . GLN A 1 71 ? 15.941 11.206 -24.494 1.00 84.12 71 GLN A O 1
ATOM 568 N N . ASP A 1 72 ? 17.739 11.519 -23.179 1.00 84.69 72 ASP A N 1
ATOM 569 C CA . ASP A 1 72 ? 18.073 10.101 -23.030 1.00 84.69 72 ASP A CA 1
ATOM 570 C C . ASP A 1 72 ? 16.940 9.320 -22.344 1.00 84.69 72 ASP A C 1
ATOM 572 O O . ASP A 1 72 ? 16.484 8.307 -22.870 1.00 84.69 72 ASP A O 1
ATOM 576 N N . GLN A 1 73 ? 16.383 9.851 -21.253 1.00 86.38 73 GLN A N 1
ATOM 577 C CA . GLN A 1 73 ? 15.238 9.259 -20.552 1.00 86.38 73 GLN A CA 1
ATOM 578 C C . GLN A 1 73 ? 13.996 9.158 -21.442 1.00 86.38 73 GLN A C 1
ATOM 580 O O . GLN A 1 73 ? 13.359 8.105 -21.500 1.00 86.38 73 GLN A O 1
ATOM 585 N N . ARG A 1 74 ? 13.664 10.225 -22.185 1.00 85.50 74 ARG A N 1
ATOM 586 C CA . ARG A 1 74 ? 12.550 10.212 -23.148 1.00 85.50 74 ARG A CA 1
ATOM 587 C C . ARG A 1 74 ? 12.754 9.146 -24.217 1.00 85.50 74 ARG A C 1
ATOM 589 O O . ARG A 1 74 ? 11.802 8.444 -24.553 1.00 85.50 74 ARG A O 1
ATOM 596 N N . MET A 1 75 ? 13.979 9.003 -24.721 1.00 84.25 75 MET A N 1
ATOM 597 C CA . MET A 1 75 ? 14.319 7.983 -25.709 1.00 84.25 75 MET A CA 1
ATOM 598 C C . MET A 1 75 ? 14.178 6.571 -25.127 1.00 84.25 75 MET A C 1
ATOM 600 O O . MET A 1 75 ? 13.495 5.740 -25.723 1.00 84.25 75 MET A O 1
ATOM 604 N N . LYS A 1 76 ? 14.752 6.307 -23.944 1.00 88.00 76 LYS A N 1
ATOM 605 C CA . LYS A 1 76 ? 14.646 5.012 -23.249 1.00 88.00 76 LYS A CA 1
ATOM 606 C C . LYS A 1 76 ? 13.185 4.629 -23.004 1.00 88.00 76 LYS A C 1
ATOM 608 O O . LYS A 1 76 ? 12.768 3.534 -23.373 1.00 88.00 76 LYS A O 1
ATOM 613 N N . LEU A 1 77 ? 12.378 5.550 -22.473 1.00 86.38 77 LEU A N 1
ATOM 614 C CA . LEU A 1 77 ? 10.941 5.338 -22.268 1.00 86.38 77 LEU A CA 1
ATOM 615 C C . LEU A 1 77 ? 10.202 5.038 -23.566 1.00 86.38 77 LEU A C 1
ATOM 617 O O . LEU A 1 77 ? 9.332 4.170 -23.592 1.00 86.38 77 LEU A O 1
ATOM 621 N N . ALA A 1 78 ? 10.518 5.762 -24.634 1.00 84.19 78 ALA A N 1
ATOM 622 C CA . ALA A 1 78 ? 9.863 5.543 -25.905 1.00 84.19 78 ALA A CA 1
ATOM 623 C C . ALA A 1 78 ? 10.211 4.161 -26.473 1.00 84.19 78 ALA A C 1
ATOM 625 O O . ALA A 1 78 ? 9.305 3.442 -26.870 1.00 84.19 78 ALA A O 1
ATOM 626 N N . ILE A 1 79 ? 11.476 3.734 -26.400 1.00 86.19 79 ILE A N 1
ATOM 627 C CA . ILE A 1 79 ? 11.876 2.372 -26.780 1.00 86.19 79 ILE A CA 1
ATOM 628 C C . ILE A 1 79 ? 11.102 1.330 -25.959 1.00 86.19 79 ILE A C 1
ATOM 630 O O . ILE A 1 79 ? 10.501 0.426 -26.534 1.00 86.19 79 ILE A O 1
ATOM 634 N N . LEU A 1 80 ? 11.064 1.465 -24.630 1.00 87.81 80 LEU A N 1
ATOM 635 C CA . LEU A 1 80 ? 10.374 0.512 -23.749 1.00 87.81 80 LEU A CA 1
ATOM 636 C C . LEU A 1 80 ? 8.868 0.417 -24.036 1.00 87.81 80 LEU A C 1
ATOM 638 O O . LEU A 1 80 ? 8.312 -0.683 -24.023 1.00 87.81 80 LEU A O 1
ATOM 642 N N . ARG A 1 81 ? 8.219 1.552 -24.333 1.00 86.94 81 ARG A N 1
ATOM 643 C CA . ARG A 1 81 ? 6.796 1.617 -24.704 1.00 86.94 81 ARG A CA 1
ATOM 644 C C . ARG A 1 81 ? 6.478 0.878 -25.990 1.00 86.94 81 ARG A C 1
ATOM 646 O O . ARG A 1 81 ? 5.388 0.330 -26.094 1.00 86.94 81 ARG A O 1
ATOM 653 N N . GLU A 1 82 ? 7.399 0.862 -26.938 1.00 84.44 82 GLU A N 1
ATOM 654 C CA . GLU A 1 82 ? 7.226 0.108 -28.177 1.00 84.44 82 GLU A CA 1
ATOM 655 C C . GLU A 1 82 ? 7.511 -1.372 -27.967 1.00 84.44 82 GLU A C 1
ATOM 657 O O . GLU A 1 82 ? 6.754 -2.228 -28.425 1.00 84.44 82 GLU A O 1
ATOM 662 N N . LEU A 1 83 ? 8.561 -1.683 -27.201 1.00 83.00 83 LEU A N 1
ATOM 663 C CA . LEU A 1 83 ? 8.921 -3.061 -26.893 1.00 83.00 83 LEU A CA 1
ATOM 664 C C . LEU A 1 83 ? 7.777 -3.823 -26.209 1.00 83.00 83 LEU A C 1
ATOM 666 O O . LEU A 1 83 ? 7.608 -5.004 -26.496 1.00 83.00 83 LEU A O 1
ATOM 670 N N . ARG A 1 84 ? 6.946 -3.164 -25.387 1.00 83.31 84 ARG A N 1
ATOM 671 C CA . ARG A 1 84 ? 5.806 -3.806 -24.699 1.00 83.31 84 ARG A CA 1
ATOM 672 C C . ARG A 1 84 ? 4.789 -4.464 -25.639 1.00 83.31 84 ARG A C 1
ATOM 674 O O . ARG A 1 84 ? 4.081 -5.376 -25.230 1.00 83.31 84 ARG A O 1
ATOM 681 N N . PHE A 1 85 ? 4.678 -3.987 -26.880 1.00 81.88 85 PHE A N 1
ATOM 682 C CA . PHE A 1 85 ? 3.741 -4.531 -27.868 1.00 81.88 85 PHE A CA 1
ATOM 683 C C . PHE A 1 85 ? 4.311 -5.737 -28.616 1.00 81.88 85 PHE A C 1
ATOM 685 O O . PHE A 1 85 ? 3.597 -6.432 -29.338 1.00 81.88 85 PHE A O 1
ATOM 692 N N . LEU A 1 86 ? 5.600 -6.006 -28.437 1.00 74.88 86 LEU A N 1
ATOM 693 C CA . LEU A 1 86 ? 6.264 -7.154 -29.011 1.00 74.88 86 LEU A CA 1
ATOM 694 C C . LEU A 1 86 ? 6.133 -8.290 -28.007 1.00 74.88 86 LEU A C 1
ATOM 696 O O . LEU A 1 86 ? 6.910 -8.385 -27.063 1.00 74.88 86 LEU A O 1
ATOM 700 N N . ALA A 1 87 ? 5.130 -9.145 -28.203 1.00 63.75 87 ALA A N 1
ATOM 701 C CA . ALA A 1 87 ? 4.902 -10.332 -27.383 1.00 63.75 87 ALA A CA 1
ATOM 702 C C . ALA A 1 87 ? 6.073 -11.326 -27.522 1.00 63.75 87 ALA A C 1
ATOM 704 O O . ALA A 1 87 ? 6.018 -12.279 -28.298 1.00 63.75 87 ALA A O 1
ATOM 705 N N . ARG A 1 88 ? 7.176 -11.068 -26.810 1.00 73.62 88 ARG A N 1
ATOM 706 C CA . ARG A 1 88 ? 8.419 -11.838 -26.879 1.00 73.62 88 ARG A CA 1
ATOM 707 C C . ARG A 1 88 ? 8.860 -12.262 -25.476 1.00 73.62 88 ARG A C 1
ATOM 709 O O . ARG A 1 88 ? 9.036 -11.390 -24.629 1.00 73.62 88 ARG A O 1
ATOM 716 N N . PRO A 1 89 ? 9.153 -13.557 -25.248 1.00 69.75 89 PRO A N 1
ATOM 717 C CA . PRO A 1 89 ? 9.683 -14.043 -23.969 1.00 69.75 89 PRO A CA 1
ATOM 718 C C . PRO A 1 89 ? 10.955 -13.307 -23.516 1.00 69.75 89 PRO A C 1
ATOM 720 O O . PRO A 1 89 ? 11.120 -13.017 -22.337 1.00 69.75 89 PRO A O 1
ATOM 723 N N . ALA A 1 90 ? 11.812 -12.917 -24.468 1.00 78.56 90 ALA A N 1
ATOM 724 C CA . ALA A 1 90 ? 13.052 -12.184 -24.203 1.00 78.56 90 ALA A CA 1
ATOM 725 C C . ALA A 1 90 ? 12.840 -10.789 -23.579 1.00 78.56 90 ALA A C 1
ATOM 727 O O . ALA A 1 90 ? 13.782 -10.202 -23.053 1.00 78.56 90 ALA A O 1
ATOM 728 N N . LEU A 1 91 ? 11.622 -10.236 -23.625 1.00 84.19 91 LEU A N 1
ATOM 729 C CA . LEU A 1 91 ? 11.333 -8.912 -23.077 1.00 84.19 91 LEU A CA 1
ATOM 730 C C . LEU A 1 91 ? 11.490 -8.866 -21.549 1.00 84.19 91 LEU A C 1
ATOM 732 O O . LEU A 1 91 ? 11.955 -7.861 -21.015 1.00 84.19 91 LEU A O 1
ATOM 736 N N . ALA A 1 92 ? 11.184 -9.969 -20.858 1.00 86.56 92 ALA A N 1
ATOM 737 C CA . ALA A 1 92 ? 11.396 -10.083 -19.417 1.00 86.56 92 ALA A CA 1
ATOM 738 C C . ALA A 1 92 ? 12.886 -9.953 -19.050 1.00 86.56 92 ALA A C 1
ATOM 740 O O . ALA A 1 92 ? 13.227 -9.292 -18.070 1.00 86.56 92 ALA A O 1
ATOM 741 N N . ASP A 1 93 ? 13.788 -10.513 -19.861 1.00 86.06 93 ASP A N 1
ATOM 742 C CA . ASP A 1 93 ? 15.232 -10.376 -19.649 1.00 86.06 93 ASP A CA 1
ATOM 743 C C . ASP A 1 93 ? 15.704 -8.938 -19.874 1.00 86.06 93 ASP A C 1
ATOM 745 O O . ASP A 1 93 ? 16.479 -8.411 -19.076 1.00 86.06 93 ASP A O 1
ATOM 749 N N . VAL A 1 94 ? 15.181 -8.270 -20.908 1.00 87.75 94 VAL A N 1
ATOM 750 C CA . VAL A 1 94 ? 15.476 -6.854 -21.174 1.00 87.75 94 VAL A CA 1
ATOM 751 C C . VAL A 1 94 ? 15.042 -5.975 -20.004 1.00 87.75 94 VAL A C 1
ATOM 753 O O . VAL A 1 94 ? 15.829 -5.165 -19.521 1.00 87.75 94 VAL A O 1
ATOM 756 N N . TYR A 1 95 ? 13.816 -6.143 -19.513 1.00 90.88 95 TYR A N 1
ATOM 757 C CA . TYR A 1 95 ? 13.312 -5.366 -18.382 1.00 90.88 95 TYR A CA 1
ATOM 758 C C . TYR A 1 95 ? 14.078 -5.652 -17.087 1.00 90.88 95 TYR A C 1
ATOM 760 O O . TYR A 1 95 ? 14.365 -4.722 -16.334 1.00 90.88 95 TYR A O 1
ATOM 768 N N . ALA A 1 96 ? 14.473 -6.903 -16.837 1.00 88.81 96 ALA A N 1
ATOM 769 C CA . ALA A 1 96 ? 15.282 -7.247 -15.672 1.00 88.81 96 ALA A CA 1
ATOM 770 C C . ALA A 1 96 ? 16.661 -6.563 -15.703 1.00 88.81 96 ALA A C 1
ATOM 772 O O . ALA A 1 96 ? 17.112 -6.071 -14.667 1.00 88.81 96 ALA A O 1
ATOM 773 N N . LEU A 1 97 ? 17.300 -6.494 -16.879 1.00 87.88 97 LEU A N 1
ATOM 774 C CA . LEU A 1 97 ? 18.568 -5.783 -17.076 1.00 87.88 97 LEU A CA 1
ATOM 775 C C . LEU A 1 97 ? 18.409 -4.272 -16.889 1.00 87.88 97 LEU A C 1
ATOM 777 O O . LEU A 1 97 ? 19.189 -3.663 -16.165 1.00 87.88 97 LEU A O 1
ATOM 781 N N . VAL A 1 98 ? 17.371 -3.672 -17.480 1.00 89.75 98 VAL A N 1
ATOM 782 C CA . VAL A 1 98 ? 17.096 -2.236 -17.316 1.00 89.75 98 VAL A CA 1
ATOM 783 C C . VAL A 1 98 ? 16.886 -1.886 -15.844 1.00 89.75 98 VAL A C 1
ATOM 785 O O . VAL A 1 98 ? 17.456 -0.911 -15.373 1.00 89.75 98 VAL A O 1
ATOM 788 N N . LEU A 1 99 ? 16.135 -2.691 -15.085 1.00 90.00 99 LEU A N 1
ATOM 789 C CA . LEU A 1 99 ? 15.943 -2.443 -13.652 1.00 90.00 99 LEU A CA 1
ATOM 790 C C . LEU A 1 99 ? 17.236 -2.536 -12.836 1.00 90.00 99 LEU A C 1
ATOM 792 O O . LEU A 1 99 ? 17.322 -1.875 -11.807 1.00 90.00 99 LEU A O 1
ATOM 796 N N . ALA A 1 100 ? 18.193 -3.366 -13.256 1.00 85.81 100 ALA A N 1
ATOM 797 C CA . ALA A 1 100 ? 19.460 -3.537 -12.553 1.00 85.81 100 ALA A CA 1
ATOM 798 C C . ALA A 1 100 ? 20.410 -2.342 -12.741 1.00 85.81 100 ALA A C 1
ATOM 800 O O . ALA A 1 100 ? 21.128 -1.992 -11.807 1.00 85.81 100 ALA A O 1
ATOM 801 N N . GLU A 1 101 ? 20.393 -1.720 -13.921 1.00 84.94 101 GLU A N 1
ATOM 802 C CA . GLU A 1 101 ? 21.363 -0.686 -14.312 1.00 84.94 101 GLU A CA 1
ATOM 803 C C . GLU A 1 101 ? 20.804 0.744 -14.234 1.00 84.94 101 GLU A C 1
ATOM 805 O O . GLU A 1 101 ? 21.556 1.702 -14.064 1.00 84.94 101 GLU A O 1
ATOM 810 N N . GLU A 1 102 ? 19.488 0.917 -14.364 1.00 87.19 102 GLU A N 1
ATOM 811 C CA . GLU A 1 102 ? 18.867 2.236 -14.464 1.00 87.19 102 GLU A CA 1
ATOM 812 C C . GLU A 1 102 ? 18.445 2.793 -13.098 1.00 87.19 102 GLU A C 1
ATOM 814 O O . GLU A 1 102 ? 17.860 2.105 -12.257 1.00 87.19 102 GLU A O 1
ATOM 819 N N . ASP A 1 103 ? 18.679 4.089 -12.892 1.00 84.19 103 ASP A N 1
ATOM 820 C CA . ASP A 1 103 ? 18.257 4.817 -11.695 1.00 84.19 103 ASP A CA 1
ATOM 821 C C . ASP A 1 103 ? 17.213 5.909 -11.981 1.00 84.19 103 ASP A C 1
ATOM 823 O O . ASP A 1 103 ? 16.629 6.469 -11.046 1.00 84.19 103 ASP A O 1
ATOM 827 N N . SER A 1 104 ? 16.919 6.185 -13.259 1.00 88.81 104 SER A N 1
ATOM 828 C CA . SER A 1 104 ? 15.852 7.099 -13.650 1.00 88.81 104 SER A CA 1
ATOM 829 C C . SER A 1 104 ? 14.500 6.616 -13.138 1.00 88.81 104 SER A C 1
ATOM 831 O O . SER A 1 104 ? 13.999 5.558 -13.521 1.00 88.81 104 SER A O 1
ATOM 833 N N . VAL A 1 105 ? 13.866 7.451 -12.312 1.00 90.38 105 VAL A N 1
ATOM 834 C CA . VAL A 1 105 ? 12.571 7.156 -11.694 1.00 90.38 105 VAL A CA 1
ATOM 835 C C . VAL A 1 105 ? 11.527 6.737 -12.726 1.00 90.38 105 VAL A C 1
ATOM 837 O O . VAL A 1 105 ? 10.875 5.719 -12.546 1.00 90.38 105 VAL A O 1
ATOM 840 N N . GLU A 1 106 ? 11.374 7.486 -13.815 1.00 91.31 106 GLU A N 1
ATOM 841 C CA . GLU A 1 106 ? 10.326 7.212 -14.804 1.00 91.31 106 GLU A CA 1
ATOM 842 C C . GLU A 1 106 ? 10.581 5.910 -15.568 1.00 91.31 106 GLU A C 1
ATOM 844 O O . GLU A 1 106 ? 9.651 5.134 -15.796 1.00 91.31 106 GLU A O 1
ATOM 849 N N . VAL A 1 107 ? 11.842 5.650 -15.930 1.00 91.44 107 VAL A N 1
ATOM 850 C CA . VAL A 1 107 ? 12.236 4.430 -16.643 1.00 91.44 107 VAL A CA 1
ATOM 851 C C . VAL A 1 107 ? 12.034 3.209 -15.748 1.00 91.44 107 VAL A C 1
ATOM 853 O O . VAL A 1 107 ? 11.442 2.223 -16.186 1.00 91.44 107 VAL A O 1
ATOM 856 N N . VAL A 1 108 ? 12.447 3.288 -14.481 1.00 93.81 108 VAL A N 1
ATOM 857 C CA . VAL A 1 108 ? 12.275 2.215 -13.495 1.00 93.81 108 VAL A CA 1
ATOM 858 C C . VAL A 1 108 ? 10.795 1.974 -13.182 1.00 93.81 108 VAL A C 1
ATOM 860 O O . VAL A 1 108 ? 10.370 0.821 -13.166 1.00 93.81 108 VAL A O 1
ATOM 863 N N . GLU A 1 109 ? 9.987 3.026 -12.979 1.00 95.00 109 GLU A N 1
ATOM 864 C CA . GLU A 1 109 ? 8.540 2.893 -12.730 1.00 95.00 109 GLU A CA 1
ATOM 865 C C . GLU A 1 109 ? 7.843 2.180 -13.898 1.00 95.00 109 GLU A C 1
ATOM 867 O O . GLU A 1 109 ? 7.083 1.232 -13.681 1.00 95.00 109 GLU A O 1
ATOM 872 N N . PHE A 1 110 ? 8.135 2.600 -15.134 1.00 94.50 110 PHE A N 1
ATOM 873 C CA . PHE A 1 110 ? 7.582 1.985 -16.339 1.00 94.50 110 PHE A CA 1
ATOM 874 C C . PHE A 1 110 ? 8.003 0.517 -16.468 1.00 94.50 110 PHE A C 1
ATOM 876 O O . PHE A 1 110 ? 7.157 -0.364 -16.620 1.00 94.50 110 PHE A O 1
ATOM 883 N N . THR A 1 111 ? 9.308 0.256 -16.362 1.00 94.31 111 THR A N 1
ATOM 884 C CA . THR A 1 111 ? 9.888 -1.080 -16.549 1.00 94.31 111 THR A CA 1
ATOM 885 C C . THR A 1 111 ? 9.390 -2.060 -15.495 1.00 94.31 111 THR A C 1
ATOM 887 O O . THR A 1 111 ? 9.077 -3.201 -15.818 1.00 94.31 111 THR A O 1
ATOM 890 N N . LEU A 1 112 ? 9.268 -1.624 -14.237 1.00 95.44 112 LEU A N 1
ATOM 891 C CA . LEU A 1 112 ? 8.757 -2.473 -13.167 1.00 95.44 112 LEU A CA 1
ATOM 892 C C . LEU A 1 112 ? 7.284 -2.827 -13.384 1.00 95.44 112 LEU A C 1
ATOM 894 O O . LEU A 1 112 ? 6.902 -3.978 -13.191 1.00 95.44 112 LEU A O 1
ATOM 898 N N . LEU A 1 113 ? 6.459 -1.850 -13.773 1.00 95.06 113 LEU A N 1
ATOM 899 C CA . LEU A 1 113 ? 5.032 -2.077 -13.989 1.00 95.06 113 LEU A CA 1
ATOM 900 C C . LEU A 1 113 ? 4.783 -3.042 -15.150 1.00 95.06 113 LEU A C 1
ATOM 902 O O . LEU A 1 113 ? 3.993 -3.972 -15.003 1.00 95.06 113 LEU A O 1
ATOM 906 N N . ASP A 1 114 ? 5.448 -2.833 -16.286 1.00 92.38 114 ASP A N 1
ATOM 907 C CA . ASP A 1 114 ? 5.295 -3.724 -17.436 1.00 92.38 114 ASP A CA 1
ATOM 908 C C . ASP A 1 114 ? 5.968 -5.084 -17.184 1.00 92.38 114 ASP A C 1
ATOM 910 O O . ASP A 1 114 ? 5.400 -6.112 -17.542 1.00 92.38 114 ASP A O 1
ATOM 914 N N . GLY A 1 115 ? 7.096 -5.131 -16.469 1.00 92.69 115 GLY A N 1
ATOM 915 C CA . GLY A 1 115 ? 7.724 -6.380 -16.031 1.00 92.69 115 GLY A CA 1
ATOM 916 C C . GLY A 1 115 ? 6.817 -7.237 -15.148 1.00 92.69 115 GLY A C 1
ATOM 917 O O . GLY A 1 115 ? 6.647 -8.420 -15.423 1.00 92.69 115 GLY A O 1
ATOM 918 N N . LEU A 1 116 ? 6.152 -6.640 -14.153 1.00 92.69 116 LEU A N 1
ATOM 919 C CA . LEU A 1 116 ? 5.192 -7.346 -13.292 1.00 92.69 116 LEU A CA 1
ATOM 920 C C . LEU A 1 116 ? 3.971 -7.875 -14.051 1.00 92.69 116 LEU A C 1
ATOM 922 O O . LEU A 1 116 ? 3.388 -8.865 -13.628 1.00 92.69 116 LEU A O 1
ATOM 926 N N . ARG A 1 117 ? 3.575 -7.243 -15.162 1.00 90.44 117 ARG A N 1
ATOM 927 C CA . ARG A 1 117 ? 2.499 -7.759 -16.026 1.00 90.44 117 ARG A CA 1
ATOM 928 C C . ARG A 1 117 ? 2.941 -8.959 -16.855 1.00 90.44 117 ARG A C 1
ATOM 930 O O . ARG A 1 117 ? 2.107 -9.794 -17.188 1.00 90.44 117 ARG A O 1
ATOM 937 N N . LEU A 1 118 ? 4.219 -9.006 -17.227 1.00 90.06 118 LEU A N 1
ATOM 938 C CA . LEU A 1 118 ? 4.787 -10.089 -18.025 1.00 90.06 118 LEU A CA 1
ATOM 939 C C . LEU A 1 118 ? 5.111 -11.316 -17.172 1.00 90.06 118 LEU A C 1
ATOM 941 O O . LEU A 1 118 ? 4.813 -12.433 -17.583 1.00 90.06 118 LEU A O 1
ATOM 945 N N . ASP A 1 119 ? 5.731 -11.105 -16.012 1.00 91.19 119 ASP A N 1
ATOM 946 C CA . ASP A 1 119 ? 6.205 -12.164 -15.120 1.00 91.19 119 ASP A CA 1
ATOM 947 C C . ASP A 1 119 ? 6.149 -11.674 -13.654 1.00 91.19 119 ASP A C 1
ATOM 949 O O . ASP A 1 119 ? 7.125 -11.114 -13.134 1.00 91.19 119 ASP A O 1
ATOM 953 N N . PRO A 1 120 ? 4.988 -11.816 -12.984 1.00 91.50 120 PRO A N 1
ATOM 954 C CA . PRO A 1 120 ? 4.783 -11.311 -11.628 1.00 91.50 120 PRO A CA 1
ATOM 955 C C . PRO A 1 120 ? 5.801 -11.855 -10.623 1.00 91.50 120 PRO A C 1
ATOM 957 O O . PRO A 1 120 ? 6.325 -11.086 -9.817 1.00 91.50 120 PRO A O 1
ATOM 960 N N . ASP A 1 121 ? 6.122 -13.147 -10.699 1.00 89.81 121 ASP A N 1
ATOM 961 C CA . ASP A 1 121 ? 6.988 -13.824 -9.730 1.00 89.81 121 ASP A CA 1
ATOM 962 C C . ASP A 1 121 ? 8.436 -13.346 -9.858 1.00 89.81 121 ASP A C 1
ATOM 964 O O . ASP A 1 121 ? 9.080 -12.983 -8.868 1.00 89.81 121 ASP A O 1
ATOM 968 N N . ARG A 1 122 ? 8.952 -13.256 -11.091 1.00 90.12 122 ARG A N 1
ATOM 969 C CA . ARG A 1 122 ? 10.308 -12.751 -11.329 1.00 90.12 122 ARG A CA 1
ATOM 970 C C . ARG A 1 122 ? 10.446 -11.295 -10.902 1.00 90.12 122 ARG A C 1
ATOM 972 O O . ARG A 1 122 ? 11.440 -10.921 -10.272 1.00 90.12 122 ARG A O 1
ATOM 979 N N . PHE A 1 123 ? 9.469 -10.457 -11.243 1.00 94.50 123 PHE A N 1
ATOM 980 C CA . PHE A 1 123 ? 9.547 -9.022 -10.976 1.00 94.50 123 PHE A CA 1
ATOM 981 C C . PHE A 1 123 ? 9.124 -8.636 -9.553 1.00 94.50 123 PHE A C 1
ATOM 983 O O . PHE A 1 123 ? 9.494 -7.546 -9.105 1.00 94.50 123 PHE A O 1
ATOM 990 N N . ALA A 1 124 ? 8.472 -9.523 -8.792 1.00 94.75 124 ALA A N 1
ATOM 991 C CA . ALA A 1 124 ? 8.218 -9.328 -7.363 1.00 94.75 124 ALA A CA 1
ATOM 992 C C . ALA A 1 124 ? 9.524 -9.103 -6.586 1.00 94.75 124 ALA A C 1
ATOM 994 O O . ALA A 1 124 ? 9.637 -8.156 -5.802 1.00 94.75 124 ALA A O 1
ATOM 995 N N . MET A 1 125 ? 10.557 -9.892 -6.894 1.00 93.31 125 MET A N 1
ATOM 996 C CA . MET A 1 125 ? 11.888 -9.752 -6.300 1.00 93.31 125 MET A CA 1
ATOM 997 C C . MET A 1 125 ? 12.551 -8.412 -6.662 1.00 93.31 125 MET A C 1
ATOM 999 O O . MET A 1 125 ? 13.205 -7.787 -5.823 1.00 93.31 125 MET A O 1
ATOM 1003 N N . HIS A 1 126 ? 12.372 -7.926 -7.896 1.00 93.94 126 HIS A N 1
ATOM 1004 C CA . HIS A 1 126 ? 12.863 -6.601 -8.293 1.00 93.94 126 HIS A CA 1
ATOM 1005 C C . HIS A 1 126 ? 12.120 -5.479 -7.554 1.00 93.94 126 HIS A C 1
ATOM 1007 O O . HIS A 1 126 ? 12.759 -4.541 -7.071 1.00 93.94 126 HIS A O 1
ATOM 1013 N N . ALA A 1 127 ? 10.798 -5.593 -7.399 1.00 95.44 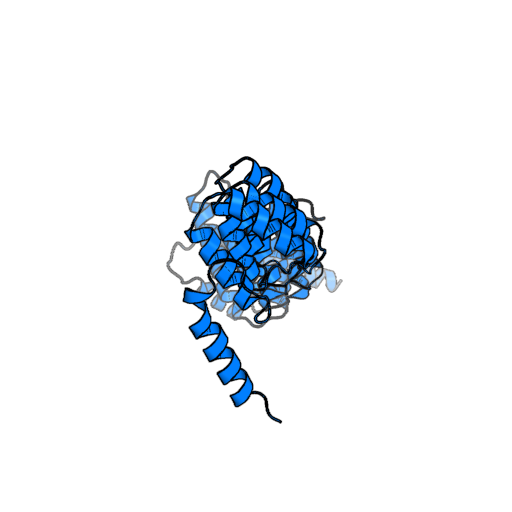127 ALA A N 1
ATOM 1014 C CA . ALA A 1 127 ? 10.006 -4.643 -6.626 1.00 95.44 127 ALA A CA 1
ATOM 1015 C C . ALA A 1 127 ? 10.437 -4.617 -5.149 1.00 95.44 127 ALA A C 1
ATOM 1017 O O . ALA A 1 127 ? 10.610 -3.540 -4.579 1.00 95.44 127 ALA A O 1
ATOM 1018 N N . LEU A 1 128 ? 10.684 -5.784 -4.542 1.00 94.94 128 LEU A N 1
ATOM 1019 C CA . LEU A 1 128 ? 11.197 -5.894 -3.175 1.00 94.94 128 LEU A CA 1
ATOM 1020 C C . LEU A 1 128 ? 12.552 -5.189 -3.026 1.00 94.94 128 LEU A C 1
ATOM 1022 O O . LEU A 1 128 ? 12.722 -4.369 -2.122 1.00 94.94 128 LEU A O 1
ATOM 1026 N N . ARG A 1 129 ? 13.497 -5.454 -3.937 1.00 93.25 129 ARG A N 1
ATOM 1027 C CA . ARG A 1 129 ? 14.831 -4.823 -3.951 1.00 93.25 129 ARG A CA 1
ATOM 1028 C C . ARG A 1 129 ? 14.785 -3.307 -4.152 1.00 93.25 129 ARG A C 1
ATOM 1030 O O . ARG A 1 129 ? 15.694 -2.617 -3.705 1.00 93.25 129 ARG A O 1
ATOM 1037 N N . LEU A 1 130 ? 13.749 -2.785 -4.813 1.00 93.75 130 LEU A N 1
ATOM 1038 C CA . LEU A 1 130 ? 13.495 -1.344 -4.916 1.00 93.75 130 LEU A CA 1
ATOM 1039 C C . LEU A 1 130 ? 12.836 -0.777 -3.653 1.00 93.75 130 LEU A C 1
ATOM 1041 O O . LEU A 1 130 ? 13.145 0.342 -3.255 1.00 93.75 130 LEU A O 1
ATOM 1045 N N . ALA A 1 131 ? 11.922 -1.515 -3.020 1.00 94.38 131 ALA A N 1
ATOM 1046 C CA . ALA A 1 131 ? 11.197 -1.062 -1.832 1.00 94.38 131 ALA A CA 1
ATOM 1047 C C . ALA A 1 131 ? 12.077 -1.037 -0.565 1.00 94.38 131 ALA A C 1
ATOM 1049 O O . ALA A 1 131 ? 11.907 -0.161 0.295 1.00 94.38 131 ALA A O 1
ATOM 1050 N N . VAL A 1 132 ? 13.027 -1.973 -0.469 1.00 93.00 132 VAL A N 1
ATOM 1051 C CA . VAL A 1 132 ? 13.862 -2.239 0.710 1.00 93.00 132 VAL A CA 1
ATOM 1052 C C . VAL A 1 132 ? 15.335 -1.911 0.404 1.00 93.00 132 VAL A C 1
ATOM 1054 O O . VAL A 1 132 ? 16.031 -2.738 -0.183 1.00 93.00 132 VAL A O 1
ATOM 1057 N N . PRO A 1 133 ? 15.854 -0.739 0.828 1.00 81.75 133 PRO A N 1
ATOM 1058 C CA . PRO A 1 133 ? 17.218 -0.291 0.516 1.00 81.75 133 PRO A CA 1
ATOM 1059 C C . PRO A 1 133 ? 18.329 -1.208 1.043 1.00 81.75 133 PRO A C 1
ATOM 1061 O O . PRO A 1 133 ? 19.443 -1.163 0.539 1.00 81.75 133 PRO A O 1
ATOM 1064 N N . GLY A 1 134 ? 18.036 -2.024 2.063 1.00 79.25 134 GLY A N 1
ATOM 1065 C CA . GLY A 1 134 ? 18.969 -2.989 2.655 1.00 79.25 134 GLY A CA 1
ATOM 1066 C C . GLY A 1 134 ? 18.814 -4.424 2.144 1.00 79.25 134 GLY A C 1
ATOM 1067 O O . GLY A 1 134 ? 19.424 -5.334 2.703 1.00 79.25 134 GLY A O 1
ATOM 1068 N N . ALA A 1 135 ? 17.977 -4.667 1.131 1.00 80.88 135 ALA A N 1
ATOM 1069 C CA . ALA A 1 135 ? 17.866 -5.994 0.538 1.00 80.88 135 ALA A CA 1
ATOM 1070 C C . ALA A 1 135 ? 19.185 -6.382 -0.153 1.00 80.88 135 ALA A C 1
ATOM 1072 O O . ALA A 1 135 ? 19.881 -5.534 -0.713 1.00 80.88 135 ALA A O 1
ATOM 1073 N N . ARG A 1 136 ? 19.532 -7.678 -0.150 1.00 76.69 136 ARG A N 1
ATOM 1074 C CA . ARG A 1 136 ? 20.675 -8.167 -0.939 1.00 76.69 136 ARG A CA 1
ATOM 1075 C C . ARG A 1 136 ? 20.463 -7.787 -2.405 1.00 76.69 136 ARG A C 1
ATOM 1077 O O . ARG A 1 136 ? 19.417 -8.106 -2.971 1.00 76.69 136 ARG A O 1
ATOM 1084 N N . ASN A 1 137 ? 21.467 -7.147 -3.003 1.00 79.50 137 ASN A N 1
ATOM 1085 C CA . ASN A 1 137 ? 21.414 -6.607 -4.364 1.00 79.50 137 ASN A CA 1
ATOM 1086 C C . ASN A 1 137 ? 20.291 -5.568 -4.546 1.00 79.50 137 ASN A C 1
ATOM 1088 O O . ASN A 1 137 ? 19.546 -5.629 -5.524 1.00 79.50 137 ASN A O 1
ATOM 1092 N N . ALA A 1 138 ? 20.131 -4.654 -3.582 1.00 79.88 138 ALA A N 1
ATOM 1093 C CA . ALA A 1 138 ? 19.224 -3.520 -3.722 1.00 79.88 138 ALA A CA 1
ATOM 1094 C C . ALA A 1 138 ? 19.545 -2.730 -4.998 1.00 79.88 138 ALA A C 1
ATOM 1096 O O . ALA A 1 138 ? 20.708 -2.493 -5.328 1.00 79.88 138 ALA A O 1
ATOM 1097 N N . HIS A 1 139 ? 18.495 -2.328 -5.708 1.00 84.50 139 HIS A N 1
ATOM 1098 C CA . HIS A 1 139 ? 18.634 -1.562 -6.944 1.00 84.50 139 HIS A CA 1
ATOM 1099 C C . HIS A 1 139 ? 19.139 -0.151 -6.643 1.00 84.50 139 HIS A C 1
ATOM 1101 O O . HIS A 1 139 ? 18.771 0.425 -5.618 1.00 84.50 139 HIS A O 1
ATOM 1107 N N . ALA A 1 140 ? 19.911 0.452 -7.553 1.00 79.31 140 ALA A N 1
ATOM 1108 C CA . ALA A 1 140 ? 20.376 1.837 -7.405 1.00 79.31 140 ALA A CA 1
ATOM 1109 C C . ALA A 1 140 ? 19.202 2.806 -7.154 1.00 79.31 140 ALA A C 1
ATOM 1111 O O . ALA A 1 140 ? 19.287 3.710 -6.318 1.00 79.31 140 ALA A O 1
ATOM 1112 N N . GLY A 1 141 ? 18.058 2.538 -7.794 1.00 80.69 141 GLY A N 1
ATOM 1113 C CA . GLY A 1 141 ? 16.803 3.261 -7.601 1.00 80.69 141 GLY A CA 1
ATOM 1114 C C . GLY A 1 141 ? 16.230 3.225 -6.173 1.00 80.69 141 GLY A C 1
ATOM 1115 O O . GLY A 1 141 ? 15.460 4.115 -5.803 1.00 80.69 141 GLY A O 1
ATOM 1116 N N . ALA A 1 142 ? 16.622 2.261 -5.330 1.00 86.62 142 ALA A N 1
ATOM 1117 C CA . ALA A 1 142 ? 16.109 2.100 -3.966 1.00 86.62 142 ALA A CA 1
ATOM 1118 C C . ALA A 1 142 ? 16.471 3.272 -3.038 1.00 86.62 142 ALA A C 1
ATOM 1120 O O . ALA A 1 142 ? 15.828 3.468 -2.009 1.00 86.62 142 ALA A O 1
ATOM 1121 N N . ARG A 1 143 ? 17.449 4.112 -3.405 1.00 86.75 143 ARG A N 1
ATOM 1122 C CA . ARG A 1 143 ? 17.751 5.365 -2.688 1.00 86.75 143 ARG A CA 1
ATOM 1123 C C . ARG A 1 143 ? 16.638 6.412 -2.812 1.00 86.75 143 ARG A C 1
ATOM 1125 O O . ARG A 1 143 ? 16.504 7.281 -1.950 1.00 86.75 143 ARG A O 1
ATOM 1132 N N . HIS A 1 144 ? 15.815 6.336 -3.860 1.00 90.50 144 HIS A N 1
ATOM 1133 C CA . HIS A 1 144 ? 14.766 7.313 -4.125 1.00 90.50 144 HIS A CA 1
ATOM 1134 C C . HIS A 1 144 ? 13.461 6.923 -3.428 1.00 90.50 144 HIS A C 1
ATOM 1136 O O . HIS A 1 144 ? 12.780 5.978 -3.820 1.00 90.50 144 HIS A O 1
ATOM 1142 N N . LEU A 1 145 ? 13.039 7.716 -2.438 1.00 91.38 145 LEU A N 1
ATOM 1143 C CA . LEU A 1 145 ? 11.799 7.476 -1.684 1.00 91.38 145 LEU A CA 1
ATOM 1144 C C . LEU A 1 145 ? 10.558 7.313 -2.582 1.00 91.38 145 LEU A C 1
ATOM 1146 O O . LEU A 1 145 ? 9.660 6.534 -2.269 1.00 91.38 145 LEU A O 1
ATOM 1150 N N . ARG A 1 146 ? 10.489 8.040 -3.705 1.00 94.19 146 ARG A N 1
ATOM 1151 C CA . ARG A 1 146 ? 9.405 7.888 -4.687 1.00 94.19 146 ARG A CA 1
ATOM 1152 C C . ARG A 1 146 ? 9.364 6.471 -5.267 1.00 94.19 146 ARG A C 1
ATOM 1154 O O . ARG A 1 146 ? 8.301 5.857 -5.222 1.00 94.19 146 ARG A O 1
ATOM 1161 N N . LEU A 1 147 ? 10.505 5.953 -5.722 1.00 93.88 147 LEU A N 1
ATOM 1162 C CA . LEU A 1 147 ? 10.613 4.601 -6.272 1.00 93.88 147 LEU A CA 1
ATOM 1163 C C . LEU A 1 147 ? 10.281 3.540 -5.234 1.00 93.88 147 LEU A C 1
ATOM 1165 O O . LEU A 1 147 ? 9.511 2.633 -5.527 1.00 93.88 147 LEU A O 1
ATOM 1169 N N . ARG A 1 148 ? 10.758 3.700 -3.998 1.00 95.31 148 ARG A N 1
ATOM 1170 C CA . ARG A 1 148 ? 10.424 2.779 -2.903 1.00 95.31 148 ARG A CA 1
ATOM 1171 C C . ARG A 1 148 ? 8.914 2.688 -2.666 1.00 95.31 148 ARG A C 1
ATOM 1173 O O . ARG A 1 148 ? 8.354 1.597 -2.591 1.00 95.31 148 ARG A O 1
ATOM 1180 N N . ARG A 1 149 ? 8.237 3.844 -2.587 1.00 96.38 149 ARG A N 1
ATOM 1181 C CA . ARG A 1 149 ? 6.776 3.921 -2.410 1.00 96.38 149 ARG A CA 1
ATOM 1182 C C . ARG A 1 149 ? 6.014 3.374 -3.611 1.00 96.38 149 ARG A C 1
ATOM 1184 O O . ARG A 1 149 ? 4.944 2.794 -3.449 1.00 96.38 149 ARG A O 1
ATOM 1191 N N . PHE A 1 150 ? 6.511 3.608 -4.821 1.00 96.25 150 PHE A N 1
ATOM 1192 C CA . PHE A 1 150 ? 5.933 3.043 -6.034 1.00 96.25 150 PHE A CA 1
ATOM 1193 C C . PHE A 1 150 ? 6.060 1.519 -6.039 1.00 96.25 150 PHE A C 1
ATOM 1195 O O . PHE A 1 150 ? 5.041 0.839 -6.103 1.00 96.25 150 PHE A O 1
ATOM 1202 N N . ALA A 1 151 ? 7.274 0.996 -5.869 1.00 96.19 151 ALA A N 1
ATOM 1203 C CA . ALA A 1 151 ? 7.559 -0.430 -5.880 1.00 96.19 151 ALA A CA 1
ATOM 1204 C C . ALA A 1 151 ? 6.735 -1.190 -4.834 1.00 96.19 151 ALA A C 1
ATOM 1206 O O . ALA A 1 151 ? 6.125 -2.197 -5.173 1.00 96.19 151 ALA A O 1
ATOM 1207 N N . LEU A 1 152 ? 6.617 -0.666 -3.607 1.00 97.31 152 LEU A N 1
ATOM 1208 C CA . LEU A 1 152 ? 5.761 -1.259 -2.576 1.00 97.31 152 LEU A CA 1
ATOM 1209 C C . LEU A 1 152 ? 4.289 -1.334 -3.011 1.00 97.31 152 LEU A C 1
ATOM 1211 O O . LEU A 1 152 ? 3.664 -2.385 -2.894 1.00 97.31 152 LEU A O 1
ATOM 1215 N N . ARG A 1 153 ? 3.728 -0.228 -3.521 1.00 96.62 153 ARG A N 1
ATOM 1216 C CA . ARG A 1 153 ? 2.319 -0.183 -3.950 1.00 96.62 153 ARG A CA 1
ATOM 1217 C C . ARG A 1 153 ? 2.050 -1.148 -5.095 1.00 96.62 153 ARG A C 1
ATOM 1219 O O . ARG A 1 153 ? 1.051 -1.855 -5.056 1.00 96.62 153 ARG A O 1
ATOM 1226 N N . VAL A 1 154 ? 2.925 -1.177 -6.098 1.00 95.75 154 VAL A N 1
ATOM 1227 C CA . VAL A 1 154 ? 2.741 -2.044 -7.267 1.00 95.75 154 VAL A CA 1
ATOM 1228 C C . VAL A 1 154 ? 2.956 -3.509 -6.895 1.00 95.75 154 VAL A C 1
ATOM 1230 O O . VAL A 1 154 ? 2.170 -4.341 -7.329 1.00 95.75 154 VAL A O 1
ATOM 1233 N N . LEU A 1 155 ? 3.925 -3.825 -6.030 1.00 95.75 155 LEU A N 1
ATOM 1234 C CA . LEU A 1 155 ? 4.121 -5.177 -5.502 1.00 95.75 155 LEU A CA 1
ATOM 1235 C C . LEU A 1 155 ? 2.849 -5.696 -4.819 1.00 95.75 155 LEU A C 1
ATOM 1237 O O . LEU A 1 155 ? 2.348 -6.758 -5.173 1.00 95.75 155 LEU A O 1
ATOM 1241 N N . VAL A 1 156 ? 2.275 -4.919 -3.897 1.00 96.31 156 VAL A N 1
ATOM 1242 C CA . VAL A 1 156 ? 1.038 -5.307 -3.203 1.00 96.31 156 VAL A CA 1
ATOM 1243 C C . VAL A 1 156 ? -0.152 -5.376 -4.165 1.00 96.31 156 VAL A C 1
ATOM 1245 O O . VAL A 1 156 ? -0.943 -6.309 -4.077 1.00 96.31 156 VAL A O 1
ATOM 1248 N N . ALA A 1 157 ? -0.281 -4.429 -5.096 1.00 94.12 157 ALA A N 1
ATOM 1249 C CA . ALA A 1 157 ? -1.429 -4.359 -5.998 1.00 94.12 157 ALA A CA 1
ATOM 1250 C C . ALA A 1 157 ? -1.420 -5.418 -7.114 1.00 94.12 157 ALA A C 1
ATOM 1252 O O . ALA A 1 157 ? -2.491 -5.859 -7.517 1.00 94.12 157 ALA A O 1
ATOM 1253 N N . GLN A 1 158 ? -0.246 -5.783 -7.641 1.00 93.44 158 GLN A N 1
ATOM 1254 C CA . GLN A 1 158 ? -0.116 -6.713 -8.772 1.00 93.44 158 GLN A CA 1
ATOM 1255 C C . GLN A 1 158 ? 0.141 -8.154 -8.324 1.00 93.44 158 GLN A C 1
ATOM 1257 O O . GLN A 1 158 ? -0.347 -9.075 -8.965 1.00 93.44 158 GLN A O 1
ATOM 1262 N N . VAL A 1 159 ? 0.881 -8.350 -7.228 1.00 93.88 159 VAL A N 1
ATOM 1263 C CA . VAL A 1 159 ? 1.255 -9.690 -6.735 1.00 93.88 159 VAL A CA 1
ATOM 1264 C C . VAL A 1 159 ? 0.388 -10.112 -5.544 1.00 93.88 159 VAL A C 1
ATOM 1266 O O . VAL A 1 159 ? 0.127 -11.294 -5.338 1.00 93.88 159 VAL A O 1
ATOM 1269 N N . GLY A 1 160 ? -0.120 -9.145 -4.777 1.00 94.38 160 GLY A N 1
ATOM 1270 C CA . GLY A 1 160 ? -1.013 -9.377 -3.645 1.00 94.38 160 GLY A CA 1
ATOM 1271 C C . GLY A 1 160 ? -0.319 -9.266 -2.288 1.00 94.38 160 GLY A C 1
ATOM 1272 O O . GLY A 1 160 ? 0.835 -9.653 -2.103 1.00 94.38 160 GLY A O 1
ATOM 1273 N N . ALA A 1 161 ? -1.060 -8.780 -1.288 1.00 94.12 161 ALA A N 1
ATOM 1274 C CA . ALA A 1 161 ? -0.569 -8.581 0.079 1.00 94.12 161 ALA A CA 1
ATOM 1275 C C . ALA A 1 161 ? -0.184 -9.884 0.810 1.00 94.12 161 ALA A C 1
ATOM 1277 O O . ALA A 1 161 ? 0.462 -9.834 1.855 1.00 94.12 161 ALA A O 1
ATOM 1278 N N . GLY A 1 162 ? -0.608 -11.047 0.304 1.00 94.12 162 GLY A N 1
ATOM 1279 C CA . GLY A 1 162 ? -0.266 -12.368 0.843 1.00 94.12 162 GLY A CA 1
ATOM 1280 C C . GLY A 1 162 ? 1.074 -12.925 0.354 1.00 94.12 162 GLY A C 1
ATOM 1281 O O . GLY A 1 162 ? 1.572 -13.884 0.936 1.00 94.12 162 GLY A O 1
ATOM 1282 N N . HIS A 1 163 ? 1.666 -12.337 -0.690 1.00 94.69 163 HIS A N 1
ATOM 1283 C CA . HIS A 1 163 ? 2.913 -12.834 -1.262 1.00 94.69 163 HIS A CA 1
ATOM 1284 C C . HIS A 1 163 ? 4.098 -12.619 -0.296 1.00 94.69 163 HIS A C 1
ATOM 1286 O O . HIS A 1 163 ? 4.192 -11.537 0.295 1.00 94.69 163 HIS A O 1
ATOM 1292 N N . PRO A 1 164 ? 5.041 -13.574 -0.146 1.00 93.75 164 PRO A N 1
ATOM 1293 C CA . PRO A 1 164 ? 6.169 -13.452 0.784 1.00 93.75 164 PRO A CA 1
ATOM 1294 C C . PRO A 1 164 ? 6.983 -12.163 0.613 1.00 93.75 164 PRO A C 1
ATOM 1296 O O . PRO A 1 164 ? 7.280 -11.480 1.597 1.00 93.75 164 PRO A O 1
ATOM 1299 N N . ASP A 1 165 ? 7.275 -11.779 -0.632 1.00 94.19 165 ASP A N 1
ATOM 1300 C CA . ASP A 1 165 ? 8.008 -10.542 -0.929 1.00 94.19 165 ASP A CA 1
ATOM 1301 C C . ASP A 1 165 ? 7.198 -9.288 -0.574 1.00 94.19 165 ASP A C 1
ATOM 1303 O O . ASP A 1 165 ? 7.749 -8.324 -0.042 1.00 94.19 165 ASP A O 1
ATOM 1307 N N . ALA A 1 166 ? 5.879 -9.305 -0.795 1.00 96.12 166 ALA A N 1
ATOM 1308 C CA . ALA A 1 166 ? 5.003 -8.199 -0.418 1.00 96.12 166 ALA A CA 1
ATOM 1309 C C . ALA A 1 166 ? 4.935 -8.049 1.107 1.00 96.12 166 ALA A C 1
ATOM 1311 O O . ALA A 1 166 ? 5.084 -6.942 1.621 1.00 96.12 166 ALA A O 1
ATOM 1312 N N . ILE A 1 167 ? 4.794 -9.158 1.842 1.00 96.06 167 ILE A N 1
ATOM 1313 C CA . ILE A 1 167 ? 4.810 -9.172 3.312 1.00 96.06 167 ILE A CA 1
ATOM 1314 C C . ILE A 1 167 ? 6.145 -8.635 3.836 1.00 96.06 167 ILE A C 1
ATOM 1316 O O . ILE A 1 167 ? 6.157 -7.807 4.747 1.00 96.06 167 ILE A O 1
ATOM 1320 N N . SER A 1 168 ? 7.267 -9.074 3.260 1.00 95.06 168 SER A N 1
ATOM 1321 C CA . SER A 1 168 ? 8.603 -8.595 3.629 1.00 95.06 168 SER A CA 1
ATOM 1322 C C . SER A 1 168 ? 8.737 -7.083 3.420 1.00 95.06 168 SER A C 1
ATOM 1324 O O . SER A 1 168 ? 9.116 -6.352 4.341 1.00 95.06 168 SER A O 1
ATOM 1326 N N . ALA A 1 169 ? 8.330 -6.589 2.246 1.00 95.94 169 ALA A N 1
ATOM 1327 C CA . ALA A 1 169 ? 8.361 -5.167 1.921 1.00 95.94 169 ALA A CA 1
ATOM 1328 C C . ALA A 1 169 ? 7.448 -4.334 2.839 1.00 95.94 169 ALA A C 1
ATOM 1330 O O . ALA A 1 169 ? 7.851 -3.267 3.302 1.00 95.94 169 ALA A O 1
ATOM 1331 N N . LEU A 1 170 ? 6.243 -4.828 3.145 1.00 97.19 170 LEU A N 1
ATOM 1332 C CA . LEU A 1 170 ? 5.292 -4.194 4.061 1.00 97.19 170 LEU A CA 1
ATOM 1333 C C . LEU A 1 170 ? 5.849 -4.099 5.485 1.00 97.19 170 LEU A C 1
ATOM 1335 O O . LEU A 1 170 ? 5.801 -3.024 6.082 1.00 97.19 170 LEU A O 1
ATOM 1339 N N . ARG A 1 171 ? 6.417 -5.191 6.017 1.00 96.25 171 ARG A N 1
ATOM 1340 C CA . ARG A 1 171 ? 7.054 -5.199 7.346 1.00 96.25 171 ARG A CA 1
ATOM 1341 C C . ARG A 1 171 ? 8.166 -4.166 7.415 1.00 96.25 171 ARG A C 1
ATOM 1343 O O . ARG A 1 171 ? 8.170 -3.340 8.322 1.00 96.25 171 ARG A O 1
ATOM 1350 N N . HIS A 1 172 ? 9.052 -4.170 6.421 1.00 95.44 172 HIS A N 1
ATOM 1351 C CA . HIS A 1 172 ? 10.152 -3.217 6.363 1.00 95.44 172 HIS A CA 1
ATOM 1352 C C . HIS A 1 172 ? 9.655 -1.768 6.282 1.00 95.44 172 HIS A C 1
ATOM 1354 O O . HIS A 1 172 ? 10.155 -0.904 6.996 1.00 95.44 172 HIS A O 1
ATOM 1360 N N . ALA A 1 173 ? 8.641 -1.495 5.458 1.00 96.00 173 ALA A N 1
ATOM 1361 C CA . ALA A 1 173 ? 8.069 -0.161 5.313 1.00 96.00 173 ALA A CA 1
ATOM 1362 C C . ALA A 1 173 ? 7.391 0.344 6.598 1.00 96.00 173 ALA A C 1
ATOM 1364 O O . ALA A 1 173 ? 7.481 1.533 6.898 1.00 96.00 173 ALA A O 1
ATOM 1365 N N . VAL A 1 174 ? 6.755 -0.539 7.378 1.00 95.25 174 VAL A N 1
ATOM 1366 C CA . VAL A 1 174 ? 6.176 -0.194 8.689 1.00 95.25 174 VAL A CA 1
ATOM 1367 C C . VAL A 1 174 ? 7.242 0.066 9.749 1.00 95.25 174 VAL A C 1
ATOM 1369 O O . VAL A 1 174 ? 6.978 0.833 10.672 1.00 95.25 174 VAL A O 1
ATOM 1372 N N . THR A 1 175 ? 8.442 -0.501 9.624 1.00 93.38 175 THR A N 1
ATOM 1373 C CA . THR A 1 175 ? 9.575 -0.235 10.530 1.00 93.38 175 THR A CA 1
ATOM 1374 C C . THR A 1 175 ? 10.529 0.855 10.032 1.00 93.38 175 THR A C 1
ATOM 1376 O O . THR A 1 175 ? 11.427 1.238 10.767 1.00 93.38 175 THR A O 1
ATOM 1379 N N . ASP A 1 176 ? 10.356 1.369 8.811 1.00 93.38 176 ASP A N 1
ATOM 1380 C CA . ASP A 1 176 ? 11.228 2.404 8.234 1.00 93.38 176 ASP A CA 1
ATOM 1381 C C . ASP A 1 176 ? 11.120 3.717 9.012 1.00 93.38 176 ASP A C 1
ATOM 1383 O O . ASP A 1 176 ? 10.013 4.168 9.301 1.00 93.38 176 ASP A O 1
ATOM 1387 N N . ASP A 1 177 ? 12.237 4.378 9.310 1.00 88.94 177 ASP A N 1
ATOM 1388 C CA . ASP A 1 177 ? 12.262 5.626 10.086 1.00 88.94 177 ASP A CA 1
ATOM 1389 C C . ASP A 1 177 ? 11.328 6.711 9.526 1.00 88.94 177 ASP A C 1
ATOM 1391 O O . ASP A 1 177 ? 10.751 7.502 10.274 1.00 88.94 177 ASP A O 1
ATOM 1395 N N . ARG A 1 178 ? 11.097 6.720 8.210 1.00 90.69 178 ARG A N 1
ATOM 1396 C CA . ARG A 1 178 ? 10.194 7.661 7.550 1.00 90.69 178 ARG A CA 1
ATOM 1397 C C . ARG A 1 178 ? 8.750 7.179 7.655 1.00 90.69 178 ARG A C 1
ATOM 1399 O O . ARG A 1 178 ? 8.325 6.270 6.943 1.00 90.69 178 ARG A O 1
ATOM 1406 N N . LEU A 1 179 ? 7.929 7.905 8.411 1.00 89.75 179 LEU A N 1
ATOM 1407 C CA . LEU A 1 179 ? 6.491 7.627 8.542 1.00 89.75 179 LEU A CA 1
ATOM 1408 C C . LEU A 1 179 ? 5.730 7.594 7.201 1.00 89.75 179 LEU A C 1
ATOM 1410 O O . LEU A 1 179 ? 4.729 6.892 7.067 1.00 89.75 179 LEU A O 1
ATOM 1414 N N . SER A 1 180 ? 6.217 8.297 6.172 1.00 90.62 180 SER A N 1
ATOM 1415 C CA . SER A 1 180 ? 5.630 8.244 4.825 1.00 90.62 180 SER A CA 1
ATOM 1416 C C . SER A 1 180 ? 5.689 6.848 4.185 1.00 90.62 180 SER A C 1
ATOM 1418 O O . SER A 1 180 ? 4.810 6.514 3.386 1.00 90.62 180 SER A O 1
ATOM 1420 N N . MET A 1 181 ? 6.675 6.015 4.541 1.00 95.12 181 MET A N 1
ATOM 1421 C CA . MET A 1 181 ? 6.737 4.613 4.114 1.00 95.12 181 MET A CA 1
ATOM 1422 C C . MET A 1 181 ? 5.693 3.766 4.837 1.00 95.12 181 MET A C 1
ATOM 1424 O O . MET A 1 181 ? 4.966 3.032 4.171 1.00 95.12 181 MET A O 1
ATOM 1428 N N . ALA A 1 182 ? 5.539 3.933 6.153 1.00 94.44 182 ALA A N 1
ATOM 1429 C CA . ALA A 1 182 ? 4.498 3.250 6.921 1.00 94.44 182 ALA A CA 1
ATOM 1430 C C . ALA A 1 182 ? 3.092 3.615 6.409 1.00 94.44 182 ALA A C 1
ATOM 1432 O O . ALA A 1 182 ? 2.265 2.735 6.175 1.00 94.44 182 ALA A O 1
ATOM 1433 N N . LEU A 1 183 ? 2.850 4.897 6.115 1.00 93.00 183 LEU A N 1
ATOM 1434 C CA . LEU A 1 183 ? 1.600 5.359 5.503 1.00 93.00 183 LEU A CA 1
ATOM 1435 C C . LEU A 1 183 ? 1.377 4.744 4.121 1.00 93.00 183 LEU A C 1
ATOM 1437 O O . LEU A 1 183 ? 0.255 4.384 3.774 1.00 93.00 183 LEU A O 1
ATOM 1441 N N . THR A 1 184 ? 2.440 4.592 3.330 1.00 94.62 184 THR A N 1
ATOM 1442 C CA . THR A 1 184 ? 2.353 3.920 2.029 1.00 94.62 184 THR A CA 1
ATOM 1443 C C . THR A 1 184 ? 2.008 2.440 2.189 1.00 94.62 184 THR A C 1
ATOM 1445 O O . THR A 1 184 ? 1.158 1.951 1.452 1.00 94.62 184 THR A O 1
ATOM 1448 N N . ALA A 1 185 ? 2.616 1.746 3.156 1.00 95.88 185 ALA A N 1
ATOM 1449 C CA . ALA A 1 185 ? 2.332 0.343 3.452 1.00 95.88 185 ALA A CA 1
ATOM 1450 C C . ALA A 1 185 ? 0.867 0.137 3.844 1.00 95.88 185 ALA A C 1
ATOM 1452 O O . ALA A 1 185 ? 0.180 -0.694 3.260 1.00 95.88 185 ALA A O 1
ATOM 1453 N N . VAL A 1 186 ? 0.366 0.955 4.769 1.00 94.62 186 VAL A N 1
ATOM 1454 C CA . VAL A 1 186 ? -1.031 0.914 5.210 1.00 94.62 186 VAL A CA 1
ATOM 1455 C C . VAL A 1 186 ? -1.983 1.230 4.057 1.00 94.62 186 VAL A C 1
ATOM 1457 O O . VAL A 1 186 ? -2.956 0.513 3.858 1.00 94.62 186 VAL A O 1
ATOM 1460 N N . ASN A 1 187 ? -1.696 2.255 3.250 1.00 93.38 187 ASN A N 1
ATOM 1461 C CA . ASN A 1 187 ? -2.551 2.618 2.118 1.00 93.38 187 ASN A CA 1
ATOM 1462 C C . ASN A 1 187 ? -2.532 1.601 0.970 1.00 93.38 187 ASN A C 1
ATOM 1464 O O . ASN A 1 187 ? -3.466 1.601 0.170 1.00 93.38 187 ASN A O 1
ATOM 1468 N N . ALA A 1 188 ? -1.497 0.764 0.875 1.00 93.94 188 ALA A N 1
ATOM 1469 C CA . ALA A 1 188 ? -1.433 -0.316 -0.104 1.00 93.94 188 ALA A CA 1
ATOM 1470 C C . ALA A 1 188 ? -2.353 -1.496 0.257 1.00 93.94 188 ALA A C 1
ATOM 1472 O O . ALA A 1 188 ? -2.720 -2.259 -0.631 1.00 93.94 188 ALA A O 1
ATOM 1473 N N . LEU A 1 189 ? -2.733 -1.633 1.532 1.00 93.75 189 LEU A N 1
ATOM 1474 C CA . LEU A 1 189 ? -3.589 -2.709 2.026 1.00 93.75 189 LEU A CA 1
ATOM 1475 C C . LEU A 1 189 ? -5.073 -2.359 1.908 1.00 93.75 189 LEU A C 1
ATOM 1477 O O . LEU A 1 189 ? -5.495 -1.221 2.166 1.00 93.75 189 LEU A O 1
ATOM 1481 N N . ARG A 1 190 ? -5.886 -3.370 1.591 1.00 90.19 190 ARG A N 1
ATOM 1482 C CA . ARG A 1 190 ? -7.336 -3.297 1.786 1.00 90.19 190 ARG A CA 1
ATOM 1483 C C . ARG A 1 190 ? -7.681 -3.526 3.260 1.00 90.19 190 ARG A C 1
ATOM 1485 O O . ARG A 1 190 ? -6.901 -4.125 4.000 1.00 90.19 190 ARG A O 1
ATOM 1492 N N . PRO A 1 191 ? -8.856 -3.071 3.719 1.00 85.25 191 PRO A N 1
ATOM 1493 C CA . PRO A 1 191 ? -9.252 -3.285 5.101 1.00 85.25 191 PRO A CA 1
ATOM 1494 C C . PRO A 1 191 ? -9.329 -4.778 5.461 1.00 85.25 191 PRO A C 1
ATOM 1496 O O . PRO A 1 191 ? -9.996 -5.541 4.769 1.00 85.25 191 PRO A O 1
ATOM 1499 N N . GLY A 1 192 ? -8.678 -5.177 6.556 1.00 83.25 192 GLY A N 1
ATOM 1500 C CA . GLY A 1 192 ? -8.569 -6.576 6.992 1.00 83.25 192 GLY A CA 1
ATOM 1501 C C . GLY A 1 192 ? -7.439 -7.384 6.340 1.00 83.25 192 GLY A C 1
ATOM 1502 O O . GLY A 1 192 ? -7.116 -8.464 6.832 1.00 83.25 192 GLY A O 1
ATOM 1503 N N . GLU A 1 193 ? -6.786 -6.878 5.290 1.00 90.12 193 GLU A N 1
ATOM 1504 C CA . GLU A 1 193 ? -5.592 -7.528 4.743 1.00 90.12 193 GLU A CA 1
ATOM 1505 C C . GLU A 1 193 ? -4.398 -7.316 5.670 1.00 90.12 193 GLU A C 1
ATOM 1507 O O . GLU A 1 193 ? -4.122 -6.198 6.102 1.00 90.12 193 GLU A O 1
ATOM 1512 N N . GLN A 1 194 ? -3.660 -8.395 5.945 1.00 92.00 194 GLN A N 1
ATOM 1513 C CA . GLN A 1 194 ? -2.453 -8.366 6.776 1.00 92.00 194 GLN A CA 1
ATOM 1514 C C . GLN A 1 194 ? -2.660 -7.599 8.101 1.00 92.00 194 GLN A C 1
ATOM 1516 O O . GLN A 1 194 ? -1.952 -6.622 8.368 1.00 92.00 194 GLN A O 1
ATOM 152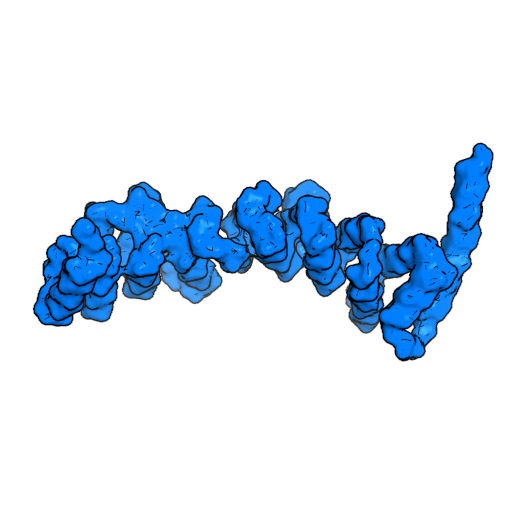1 N N . PRO A 1 195 ? -3.594 -8.039 8.972 1.00 89.06 195 PRO A N 1
ATOM 1522 C CA . PRO A 1 195 ? -3.976 -7.296 10.175 1.00 89.06 195 PRO A CA 1
ATOM 1523 C C . PRO A 1 195 ? -2.787 -7.018 11.104 1.00 89.06 195 PRO A C 1
ATOM 1525 O O . PRO A 1 195 ? -2.753 -5.975 11.748 1.00 89.06 195 PRO A O 1
ATOM 1528 N N . GLY A 1 196 ? -1.767 -7.885 11.112 1.00 91.25 196 GLY A N 1
ATOM 1529 C CA . GLY A 1 196 ? -0.525 -7.660 11.856 1.00 91.25 196 GLY A CA 1
ATOM 1530 C C . GLY A 1 196 ? 0.292 -6.452 11.377 1.00 91.25 196 GLY A C 1
ATOM 1531 O O . GLY A 1 196 ? 0.911 -5.782 12.197 1.00 91.25 196 GLY A O 1
ATOM 1532 N N . ILE A 1 197 ? 0.265 -6.124 10.081 1.00 93.50 197 ILE A N 1
ATOM 1533 C CA . ILE A 1 197 ? 0.957 -4.951 9.518 1.00 93.50 197 ILE A CA 1
ATOM 1534 C C . ILE A 1 197 ? 0.246 -3.667 9.944 1.00 93.50 197 ILE A C 1
ATOM 1536 O O . ILE A 1 197 ? 0.893 -2.740 10.431 1.00 93.50 197 ILE A O 1
ATOM 1540 N N . SER A 1 198 ? -1.084 -3.621 9.818 1.00 92.44 198 SER A N 1
ATOM 1541 C CA . SER A 1 198 ? -1.875 -2.483 10.295 1.00 92.44 198 SER A CA 1
ATOM 1542 C C . SER A 1 198 ? -1.782 -2.332 11.815 1.00 92.44 198 SER A C 1
ATOM 1544 O O . SER A 1 198 ? -1.581 -1.226 12.302 1.00 92.44 198 SER A O 1
ATOM 1546 N N . ALA A 1 199 ? -1.844 -3.425 12.580 1.00 92.38 199 ALA A N 1
ATOM 1547 C CA . ALA A 1 199 ? -1.671 -3.383 14.031 1.00 92.38 199 ALA A CA 1
ATOM 1548 C C . ALA A 1 199 ? -0.286 -2.843 14.425 1.00 92.38 199 ALA A C 1
ATOM 1550 O O . ALA A 1 199 ? -0.196 -1.972 15.286 1.00 92.38 199 ALA A O 1
ATOM 1551 N N . ALA A 1 200 ? 0.786 -3.291 13.763 1.00 93.75 200 ALA A N 1
ATOM 1552 C CA . ALA A 1 200 ? 2.137 -2.789 14.009 1.00 93.75 200 ALA A CA 1
ATOM 1553 C C . ALA A 1 200 ? 2.279 -1.295 13.668 1.00 93.75 200 ALA A C 1
ATOM 1555 O O . ALA A 1 200 ? 2.867 -0.541 14.443 1.00 93.75 200 ALA A O 1
ATOM 1556 N N . ALA A 1 201 ? 1.703 -0.844 12.549 1.00 93.50 201 ALA A N 1
ATOM 1557 C CA . ALA A 1 201 ? 1.689 0.573 12.185 1.00 93.50 201 ALA A CA 1
ATOM 1558 C C . ALA A 1 201 ? 0.923 1.421 13.215 1.00 93.50 201 ALA A C 1
ATOM 1560 O O . ALA A 1 201 ? 1.382 2.502 13.582 1.00 93.50 201 ALA A O 1
ATOM 1561 N N . LEU A 1 202 ? -0.201 0.906 13.725 1.00 93.19 202 LEU A N 1
ATOM 1562 C CA . LEU A 1 202 ? -1.004 1.577 14.744 1.00 93.19 202 LEU A CA 1
ATOM 1563 C C . LEU A 1 202 ? -0.251 1.674 16.074 1.00 93.19 202 LEU A C 1
ATOM 1565 O O . LEU A 1 202 ? -0.160 2.755 16.646 1.00 93.19 202 LEU A O 1
ATOM 1569 N N . ALA A 1 203 ? 0.340 0.566 16.526 1.00 92.25 203 ALA A N 1
ATOM 1570 C CA . ALA A 1 203 ? 1.154 0.508 17.738 1.00 92.25 203 ALA A CA 1
ATOM 1571 C C . ALA A 1 203 ? 2.328 1.491 17.687 1.00 92.25 203 ALA A C 1
ATOM 1573 O O . ALA A 1 203 ? 2.664 2.125 18.684 1.00 92.25 203 ALA A O 1
ATOM 1574 N N . ARG A 1 204 ? 2.942 1.633 16.507 1.00 91.38 204 ARG A N 1
ATOM 1575 C CA . ARG A 1 204 ? 4.067 2.540 16.295 1.00 91.38 204 ARG A CA 1
ATOM 1576 C C . ARG A 1 204 ? 3.681 4.008 16.442 1.00 91.38 204 ARG A C 1
ATOM 1578 O O . ARG A 1 204 ? 4.517 4.760 16.932 1.00 91.38 204 ARG A O 1
ATOM 1585 N N . VAL A 1 205 ? 2.499 4.401 15.957 1.00 92.19 205 VAL A N 1
ATOM 1586 C CA . VAL A 1 205 ? 2.086 5.812 15.827 1.00 92.19 205 VAL A CA 1
ATOM 1587 C C . VAL A 1 205 ? 1.219 6.315 16.986 1.00 92.19 205 VAL A C 1
ATOM 1589 O O . VAL A 1 205 ? 1.131 7.519 17.228 1.00 92.19 205 VAL A O 1
ATOM 1592 N N . LEU A 1 206 ? 0.571 5.399 17.713 1.00 90.12 206 LEU A N 1
ATOM 1593 C CA . LEU A 1 206 ? -0.302 5.738 18.833 1.00 90.12 206 LEU A CA 1
ATOM 1594 C C . LEU A 1 206 ? 0.415 6.596 19.898 1.00 90.12 206 LEU A C 1
ATOM 1596 O O . LEU A 1 206 ? -0.132 7.640 20.248 1.00 90.12 206 LEU A O 1
ATOM 1600 N N . PRO A 1 207 ? 1.644 6.278 20.362 1.00 89.88 207 PRO A N 1
ATOM 1601 C CA . PRO A 1 207 ? 2.317 7.083 21.384 1.00 89.88 207 PRO A CA 1
ATOM 1602 C C . PRO A 1 207 ? 2.564 8.543 20.983 1.00 89.88 207 PRO A C 1
ATOM 1604 O O . PRO A 1 207 ? 2.496 9.425 21.834 1.00 89.88 207 PRO A O 1
ATOM 1607 N N . GLN A 1 208 ? 2.861 8.817 19.711 1.00 88.06 208 GLN A N 1
ATOM 1608 C CA . GLN A 1 208 ? 3.098 10.176 19.207 1.00 88.06 208 GLN A CA 1
ATOM 1609 C C . GLN A 1 208 ? 1.781 10.946 19.102 1.00 88.06 208 GLN A C 1
ATOM 1611 O O . GLN A 1 208 ? 1.682 12.092 19.534 1.00 88.06 208 GLN A O 1
ATOM 1616 N N . VAL A 1 209 ? 0.723 10.286 18.629 1.00 87.75 209 VAL A N 1
ATOM 1617 C CA . VAL A 1 209 ? -0.616 10.881 18.571 1.00 87.75 209 VAL A CA 1
ATOM 1618 C C . VAL A 1 209 ? -1.139 11.255 19.962 1.00 87.75 209 VAL A C 1
ATOM 1620 O O . VAL A 1 209 ? -1.751 12.316 20.126 1.00 87.75 209 VAL A O 1
ATOM 1623 N N . LEU A 1 210 ? -0.862 10.435 20.980 1.00 86.06 210 LEU A N 1
ATOM 1624 C CA . LEU A 1 210 ? -1.217 10.742 22.371 1.00 86.06 210 LEU A CA 1
ATOM 1625 C C . LEU A 1 210 ? -0.498 11.988 22.902 1.00 86.06 210 LEU A C 1
ATOM 1627 O O . LEU A 1 210 ? -1.066 12.719 23.706 1.00 86.06 210 LEU A O 1
ATOM 1631 N N . ARG A 1 211 ? 0.709 12.291 22.407 1.00 86.56 211 ARG A N 1
ATOM 1632 C CA . ARG A 1 211 ? 1.446 13.519 22.760 1.00 86.56 211 ARG A CA 1
ATOM 1633 C C . ARG A 1 211 ? 0.915 14.778 22.072 1.00 86.56 211 ARG A C 1
ATOM 1635 O O . ARG A 1 211 ? 1.378 15.867 22.390 1.00 86.56 211 ARG A O 1
ATOM 1642 N N . GLY A 1 212 ? -0.059 14.651 21.167 1.00 78.19 212 GLY A N 1
ATOM 1643 C CA . GLY A 1 212 ? -0.678 15.789 20.486 1.00 78.19 212 GLY A CA 1
ATOM 1644 C C . GLY A 1 212 ? -0.178 16.046 19.064 1.00 78.19 212 GLY A C 1
ATOM 1645 O O . GLY A 1 212 ? -0.613 17.022 18.454 1.00 78.19 212 GLY A O 1
ATOM 1646 N N . ASP A 1 213 ? 0.676 15.185 18.505 1.00 79.50 213 ASP A N 1
ATOM 1647 C CA . ASP A 1 213 ? 1.234 15.386 17.164 1.00 79.50 213 ASP A CA 1
ATOM 1648 C C . ASP A 1 213 ? 0.146 15.247 16.079 1.00 79.50 213 ASP A C 1
ATOM 1650 O O . ASP A 1 213 ? -0.434 14.179 15.870 1.00 79.50 213 ASP A O 1
ATOM 1654 N N . ARG A 1 214 ? -0.143 16.347 15.368 1.00 75.69 214 ARG A N 1
ATOM 1655 C CA . ARG A 1 214 ? -1.188 16.434 14.319 1.00 75.69 214 ARG A CA 1
ATOM 1656 C C . ARG A 1 214 ? -0.653 16.365 12.884 1.00 75.69 214 ARG A C 1
ATOM 1658 O O . ARG A 1 214 ? -1.342 16.743 11.940 1.00 75.69 214 ARG A O 1
ATOM 1665 N N . GLY A 1 215 ? 0.579 15.895 12.718 1.00 84.81 215 GLY A N 1
ATOM 1666 C CA . GLY A 1 215 ? 1.255 15.797 11.431 1.00 84.81 215 GLY A CA 1
ATOM 1667 C C . GLY A 1 215 ? 0.940 14.514 10.661 1.00 84.81 215 GLY A C 1
ATOM 1668 O O . GLY A 1 215 ? -0.198 14.038 10.562 1.00 84.81 215 GLY A O 1
ATOM 1669 N N . LEU A 1 216 ? 1.989 13.936 10.084 1.00 84.50 216 LEU A N 1
ATOM 1670 C CA . LEU A 1 216 ? 1.888 12.704 9.310 1.00 84.50 216 LEU A CA 1
ATOM 1671 C C . LEU A 1 216 ? 1.551 11.496 10.206 1.00 84.50 216 LEU A C 1
ATOM 1673 O O . LEU A 1 216 ? 0.978 10.521 9.726 1.00 84.50 216 LEU A O 1
ATOM 1677 N N . GLU A 1 217 ? 1.834 11.598 11.503 1.00 90.00 217 GLU A N 1
ATOM 1678 C CA . GLU A 1 217 ? 1.454 10.683 12.577 1.00 90.00 217 GLU A CA 1
ATOM 1679 C C . GLU A 1 217 ? -0.067 10.540 12.659 1.00 90.00 217 GLU A C 1
ATOM 1681 O O . GLU A 1 217 ? -0.592 9.433 12.577 1.00 90.00 217 GLU A O 1
ATOM 1686 N N . TRP A 1 218 ? -0.792 11.659 12.731 1.00 90.88 218 TRP A N 1
ATOM 1687 C CA . TRP A 1 218 ? -2.255 11.651 12.768 1.00 90.88 218 TRP A CA 1
ATOM 1688 C C . TRP A 1 218 ? -2.852 11.068 11.485 1.00 90.88 218 TRP A C 1
ATOM 1690 O O . TRP A 1 218 ? -3.769 10.248 11.523 1.00 90.88 218 TRP A O 1
ATOM 1700 N N . SER A 1 219 ? -2.277 11.430 10.336 1.00 87.94 219 SER A N 1
ATOM 1701 C CA . SER A 1 219 ? -2.691 10.880 9.040 1.00 87.94 219 SER A CA 1
ATOM 1702 C C . SER A 1 219 ? -2.483 9.364 8.974 1.00 87.94 219 SER A C 1
ATOM 1704 O O . SER A 1 219 ? -3.366 8.634 8.525 1.00 87.94 219 SER A O 1
ATOM 1706 N N . LEU A 1 220 ? -1.332 8.876 9.449 1.00 89.75 220 LEU A N 1
ATOM 1707 C CA . LEU A 1 220 ? -1.035 7.450 9.553 1.00 89.75 220 LEU A CA 1
ATOM 1708 C C . LEU A 1 220 ? -1.977 6.756 10.534 1.00 89.75 220 LEU A C 1
ATOM 1710 O O . LEU A 1 220 ? -2.489 5.688 10.211 1.00 89.75 220 LEU A O 1
ATOM 1714 N N . PHE A 1 221 ? -2.252 7.362 11.684 1.00 93.50 221 PHE A N 1
ATOM 1715 C CA . PHE A 1 221 ? -3.191 6.840 12.669 1.00 93.50 221 PHE A CA 1
ATOM 1716 C C . PHE A 1 221 ? -4.579 6.633 12.059 1.00 93.50 221 PHE A C 1
ATOM 1718 O O . PHE A 1 221 ? -5.065 5.503 12.045 1.00 93.50 221 PHE A O 1
ATOM 1725 N N . LEU A 1 222 ? -5.175 7.664 11.452 1.00 91.94 222 LEU A N 1
ATOM 1726 C CA . LEU A 1 222 ? -6.494 7.563 10.814 1.00 91.94 222 LEU A CA 1
ATOM 1727 C C . LEU A 1 222 ? -6.506 6.570 9.640 1.00 91.94 222 LEU A C 1
ATOM 1729 O O . LEU A 1 222 ? -7.426 5.754 9.502 1.00 91.94 222 LEU A O 1
ATOM 1733 N N . ALA A 1 223 ? -5.468 6.591 8.798 1.00 89.06 223 ALA A N 1
ATOM 1734 C CA . ALA A 1 223 ? -5.341 5.655 7.681 1.00 89.06 223 ALA A CA 1
ATOM 1735 C C . ALA A 1 223 ? -5.236 4.198 8.154 1.00 89.06 223 ALA A C 1
ATOM 1737 O O . ALA A 1 223 ? -5.742 3.295 7.486 1.00 89.06 223 ALA A O 1
ATOM 1738 N N . THR A 1 224 ? -4.596 3.971 9.300 1.00 91.81 224 THR A N 1
ATOM 1739 C CA . THR A 1 224 ? -4.434 2.638 9.882 1.00 91.81 224 THR A CA 1
ATOM 1740 C C . THR A 1 224 ? -5.707 2.182 10.575 1.00 91.81 224 THR A C 1
ATOM 1742 O O . THR A 1 224 ? -6.160 1.063 10.347 1.00 91.81 224 THR A O 1
ATOM 1745 N N . LEU A 1 225 ? -6.329 3.060 11.359 1.00 91.94 225 LEU A N 1
ATOM 1746 C CA . LEU A 1 225 ? -7.547 2.768 12.107 1.00 91.94 225 LEU A CA 1
ATOM 1747 C C . LEU A 1 225 ? -8.726 2.414 11.182 1.00 91.94 225 LEU A C 1
ATOM 1749 O O . LEU A 1 225 ? -9.517 1.528 11.489 1.00 91.94 225 LEU A O 1
ATOM 1753 N N . SER A 1 226 ? -8.795 3.038 10.004 1.00 88.06 226 SER A N 1
ATOM 1754 C CA . SER A 1 226 ? -9.802 2.723 8.976 1.00 88.06 226 SER A CA 1
ATOM 1755 C C . SER A 1 226 ? -9.604 1.367 8.279 1.00 88.06 226 SER A C 1
ATOM 1757 O O . SER A 1 226 ? -10.523 0.877 7.619 1.00 88.06 226 SER A O 1
ATOM 1759 N N . ARG A 1 227 ? -8.425 0.743 8.412 1.00 88.12 227 ARG A N 1
ATOM 1760 C CA . ARG A 1 227 ? -8.064 -0.511 7.723 1.00 88.12 227 ARG A CA 1
ATOM 1761 C C . ARG A 1 227 ? -7.858 -1.694 8.651 1.00 88.12 227 ARG A C 1
ATOM 1763 O O . ARG A 1 227 ? -8.058 -2.831 8.223 1.00 88.12 227 ARG A O 1
ATOM 1770 N N . VAL A 1 228 ? -7.450 -1.437 9.889 1.00 91.25 228 VAL A N 1
ATOM 1771 C CA . VAL A 1 228 ? -7.165 -2.484 10.863 1.00 91.25 228 VAL A CA 1
ATOM 1772 C C . VAL A 1 228 ? -8.429 -3.291 11.169 1.00 91.25 228 VAL A C 1
ATOM 1774 O O . VAL A 1 228 ? -9.543 -2.774 11.138 1.00 91.25 228 VAL A O 1
ATOM 1777 N N . GLN A 1 229 ? -8.256 -4.577 11.448 1.00 90.62 229 GLN A N 1
ATOM 1778 C CA . GLN A 1 229 ? -9.279 -5.409 12.070 1.00 90.62 229 GLN A CA 1
ATOM 1779 C C . GLN A 1 229 ? -8.672 -6.002 13.334 1.00 90.62 229 GLN A C 1
ATOM 1781 O O . GLN A 1 229 ? -7.795 -6.862 13.253 1.00 90.62 229 GLN A O 1
ATOM 1786 N N . LEU A 1 230 ? -9.095 -5.495 14.491 1.00 90.44 230 LEU A N 1
ATOM 1787 C CA . LEU A 1 230 ? -8.629 -5.972 15.789 1.00 90.44 230 LEU A CA 1
ATOM 1788 C C . LEU A 1 230 ? -9.744 -6.764 16.482 1.00 90.44 230 LEU A C 1
ATOM 1790 O O . LEU A 1 230 ? -10.823 -6.205 16.717 1.00 90.44 230 LEU A O 1
ATOM 1794 N N . PRO A 1 231 ? -9.512 -8.048 16.814 1.00 89.00 231 PRO A N 1
ATOM 1795 C CA . PRO A 1 231 ? -10.466 -8.823 17.592 1.00 89.00 231 PRO A CA 1
ATOM 1796 C C . PRO A 1 231 ? -10.547 -8.301 19.031 1.00 89.00 231 PRO A C 1
ATOM 1798 O O . PRO A 1 231 ? -9.632 -7.637 19.530 1.00 89.00 231 PRO A O 1
ATOM 1801 N N . SER A 1 232 ? -11.635 -8.657 19.711 1.00 86.56 232 SER A N 1
ATOM 1802 C CA . SER A 1 232 ? -11.782 -8.425 21.146 1.00 86.56 232 SER A CA 1
ATOM 1803 C C . SER A 1 232 ? -10.632 -9.084 21.906 1.00 86.56 232 SER A C 1
ATOM 1805 O O . SER A 1 232 ? -10.237 -10.206 21.587 1.00 86.56 232 SER A O 1
ATOM 1807 N N . GLY A 1 233 ? -10.081 -8.377 22.893 1.00 85.25 233 GLY A N 1
ATOM 1808 C CA . GLY A 1 233 ? -8.938 -8.844 23.685 1.00 85.25 233 GLY A CA 1
ATOM 1809 C C . GLY A 1 233 ? -7.562 -8.556 23.076 1.00 85.25 233 GLY A C 1
ATOM 1810 O O . GLY A 1 233 ? -6.552 -8.797 23.731 1.00 85.25 233 GLY A O 1
ATOM 1811 N N . HIS A 1 234 ? -7.476 -7.993 21.864 1.00 90.00 234 HIS A N 1
ATOM 1812 C CA . HIS A 1 234 ? -6.190 -7.536 21.340 1.00 90.00 234 HIS A CA 1
ATOM 1813 C C . HIS A 1 234 ? -5.636 -6.384 22.213 1.00 90.00 234 HIS A C 1
ATOM 1815 O O . HIS A 1 234 ? -6.374 -5.436 22.491 1.00 90.00 234 HIS A O 1
ATOM 1821 N N . PRO A 1 235 ? -4.346 -6.385 22.607 1.00 90.38 235 PRO A N 1
ATOM 1822 C CA . PRO A 1 235 ? -3.801 -5.417 23.571 1.00 90.38 235 PRO A CA 1
ATOM 1823 C C . PRO A 1 235 ? -3.922 -3.959 23.109 1.00 90.38 235 PRO A C 1
ATOM 1825 O O . PRO A 1 235 ? -4.173 -3.066 23.914 1.00 90.38 235 PRO A O 1
ATOM 1828 N N . LEU A 1 236 ? -3.818 -3.710 21.799 1.00 92.31 236 LEU A N 1
ATOM 1829 C CA . LEU A 1 236 ? -4.029 -2.366 21.243 1.00 92.31 236 LEU A CA 1
ATOM 1830 C C . LEU A 1 236 ? -5.455 -1.844 21.431 1.00 92.31 236 LEU A C 1
ATOM 1832 O O . LEU A 1 236 ? -5.636 -0.637 21.471 1.00 92.31 236 LEU A O 1
ATOM 1836 N N . VAL A 1 237 ? -6.466 -2.709 21.553 1.00 92.69 237 VAL A N 1
ATOM 1837 C CA . VAL A 1 237 ? -7.849 -2.256 21.762 1.00 92.69 237 VAL A CA 1
ATOM 1838 C C . VAL A 1 237 ? -7.980 -1.571 23.118 1.00 92.69 237 VAL A C 1
ATOM 1840 O O . VAL A 1 237 ? -8.565 -0.496 23.187 1.00 92.69 237 VAL A O 1
ATOM 1843 N N . ALA A 1 238 ? -7.371 -2.128 24.169 1.00 91.62 238 ALA A N 1
ATOM 1844 C CA . ALA A 1 238 ? -7.347 -1.492 25.486 1.00 91.62 238 ALA A CA 1
ATOM 1845 C C . ALA A 1 238 ? -6.632 -0.130 25.438 1.00 91.62 238 ALA A C 1
ATOM 1847 O O . ALA A 1 238 ? -7.171 0.863 25.915 1.00 91.62 238 ALA A O 1
ATOM 1848 N N . GLN A 1 239 ? -5.479 -0.059 24.763 1.00 93.25 239 GLN A N 1
ATOM 1849 C CA . GLN A 1 239 ? -4.741 1.201 24.594 1.00 93.25 239 GLN A CA 1
ATOM 1850 C C . GLN A 1 239 ? -5.547 2.253 23.819 1.00 93.25 239 GLN A C 1
ATOM 1852 O O . GLN A 1 239 ? -5.490 3.434 24.146 1.00 93.25 239 GLN A O 1
ATOM 1857 N N . LEU A 1 240 ? -6.313 1.844 22.801 1.00 93.62 240 LEU A N 1
ATOM 1858 C CA . LEU A 1 240 ? -7.219 2.743 22.086 1.00 93.62 240 LEU A CA 1
ATOM 1859 C C . LEU A 1 240 ? -8.359 3.212 22.998 1.00 93.62 240 LEU A C 1
ATOM 1861 O O . LEU A 1 240 ? -8.652 4.399 23.029 1.00 93.62 240 LEU A O 1
ATOM 1865 N N . VAL A 1 241 ? -8.981 2.324 23.775 1.00 92.69 241 VAL A N 1
ATOM 1866 C CA . VAL A 1 241 ? -10.037 2.716 24.725 1.00 92.69 241 VAL A CA 1
ATOM 1867 C C . VAL A 1 241 ? -9.521 3.755 25.723 1.00 92.69 241 VAL A C 1
ATOM 1869 O O . VAL A 1 241 ? -10.171 4.777 25.932 1.00 92.69 241 VAL A O 1
ATOM 1872 N N . GLU A 1 242 ? -8.325 3.556 26.273 1.00 91.94 242 GLU A N 1
ATOM 1873 C CA . GLU A 1 242 ? -7.680 4.543 27.143 1.00 91.94 242 GLU A CA 1
ATOM 1874 C C . GLU A 1 242 ? -7.384 5.857 26.410 1.00 91.94 242 GLU A C 1
ATOM 1876 O O . GLU A 1 242 ? -7.647 6.935 26.944 1.00 91.94 242 GLU A O 1
ATOM 1881 N N . ALA A 1 243 ? -6.894 5.781 25.169 1.00 90.31 243 ALA A N 1
ATOM 1882 C CA . ALA A 1 243 ? -6.625 6.936 24.316 1.00 90.31 243 ALA A CA 1
ATOM 1883 C C . ALA A 1 243 ? -7.877 7.782 24.039 1.00 90.31 243 ALA A C 1
ATOM 1885 O O . ALA A 1 243 ? -7.799 9.011 24.023 1.00 90.31 243 ALA A O 1
ATOM 1886 N N . ALA A 1 244 ? -9.033 7.139 23.845 1.00 91.19 244 ALA A N 1
ATOM 1887 C CA . ALA A 1 244 ? -10.303 7.825 23.632 1.00 91.19 244 ALA A CA 1
ATOM 1888 C C . ALA A 1 244 ? -10.656 8.733 24.818 1.00 91.19 244 ALA A C 1
ATOM 1890 O O . ALA A 1 244 ? -11.125 9.845 24.616 1.00 91.19 244 ALA A O 1
ATOM 1891 N N . GLY A 1 245 ? -10.358 8.314 26.050 1.00 89.44 245 GLY A N 1
ATOM 1892 C CA . GLY A 1 245 ? -10.603 9.120 27.249 1.00 89.44 245 GLY A CA 1
ATOM 1893 C C . GLY A 1 245 ? -9.719 10.360 27.399 1.00 89.44 245 GLY A C 1
ATOM 1894 O O . GLY A 1 245 ? -9.965 11.163 28.293 1.00 89.44 245 GLY A O 1
ATOM 1895 N N . GLN A 1 246 ? -8.685 10.526 26.569 1.00 90.00 246 GLN A N 1
ATOM 1896 C CA . GLN A 1 246 ? -7.731 11.631 26.701 1.00 90.00 246 GLN A CA 1
ATOM 1897 C C . GLN A 1 246 ? -8.096 12.837 25.834 1.00 90.00 246 GLN A C 1
ATOM 1899 O O . GLN A 1 246 ? -7.791 13.969 26.204 1.00 90.00 246 GLN A O 1
ATOM 1904 N N . ARG A 1 247 ? -8.689 12.614 24.652 1.00 89.06 247 ARG A N 1
ATOM 1905 C CA . ARG A 1 247 ? -8.962 13.673 23.666 1.00 89.06 247 ARG A CA 1
ATOM 1906 C C . ARG A 1 247 ? -10.210 13.358 22.838 1.00 89.06 247 ARG A C 1
ATOM 1908 O O . ARG A 1 247 ? -10.389 12.233 22.379 1.00 89.06 247 ARG A O 1
ATOM 1915 N N . GLN A 1 248 ? -11.025 14.380 22.570 1.00 90.38 248 GLN A N 1
ATOM 1916 C CA . GLN A 1 248 ? -12.267 14.247 21.794 1.00 90.38 248 GLN A CA 1
ATOM 1917 C C . GLN A 1 248 ? -12.034 13.726 20.367 1.00 90.38 248 GLN A C 1
ATOM 1919 O O . GLN A 1 248 ? -12.743 12.836 19.909 1.00 90.38 248 GLN A O 1
ATOM 1924 N N . ASP A 1 249 ? -11.020 14.230 19.657 1.00 90.50 249 ASP A N 1
ATOM 1925 C CA . ASP A 1 249 ? -10.720 13.808 18.281 1.00 90.50 249 ASP A CA 1
ATOM 1926 C C . ASP A 1 249 ? -10.308 12.331 18.188 1.00 90.50 249 ASP A C 1
ATOM 1928 O O . ASP A 1 249 ? -10.704 11.632 17.252 1.00 90.50 249 ASP A O 1
ATOM 1932 N N . LEU A 1 250 ? -9.571 11.835 19.184 1.00 91.44 250 LEU A N 1
ATOM 1933 C CA . LEU A 1 250 ? -9.264 10.413 19.330 1.00 91.44 250 LEU A CA 1
ATOM 1934 C C . LEU A 1 250 ? -10.514 9.580 19.586 1.00 91.44 250 LEU A C 1
ATOM 1936 O O . LEU A 1 250 ? -10.716 8.563 18.921 1.00 91.44 250 LEU A O 1
ATOM 1940 N N . ALA A 1 251 ? -11.363 10.023 20.510 1.00 92.31 251 ALA A N 1
ATOM 1941 C CA . ALA A 1 251 ? -12.616 9.351 20.803 1.00 92.31 251 ALA A CA 1
ATOM 1942 C C . ALA A 1 251 ? -13.518 9.243 19.564 1.00 92.31 251 ALA A C 1
ATOM 1944 O O . ALA A 1 251 ? -13.964 8.142 19.248 1.00 92.31 251 ALA A O 1
ATOM 1945 N N . TYR A 1 252 ? -13.702 10.320 18.793 1.00 92.94 252 TYR A N 1
ATOM 1946 C CA . TYR A 1 252 ? -14.462 10.266 17.537 1.00 92.94 252 TYR A CA 1
ATOM 1947 C C . TYR A 1 252 ? -13.853 9.292 16.519 1.00 92.94 252 TYR A C 1
ATOM 1949 O O . TYR A 1 252 ? -14.581 8.513 15.901 1.00 92.94 252 TYR A O 1
ATOM 1957 N N . ALA A 1 253 ? -12.526 9.288 16.353 1.00 92.75 253 ALA A N 1
ATOM 1958 C CA . ALA A 1 253 ? -11.860 8.361 15.438 1.00 92.75 253 ALA A CA 1
ATOM 1959 C C . ALA A 1 253 ? -12.083 6.892 15.846 1.00 92.75 253 ALA A C 1
ATOM 1961 O O . ALA A 1 253 ? -12.370 6.040 15.001 1.00 92.75 253 ALA A O 1
ATOM 1962 N N . ILE A 1 254 ? -11.991 6.601 17.145 1.00 93.88 254 ILE A N 1
ATOM 1963 C CA . ILE A 1 254 ? -12.166 5.256 17.703 1.00 93.88 254 ILE A CA 1
ATOM 1964 C C . ILE A 1 254 ? -13.624 4.805 17.610 1.00 93.88 254 ILE A C 1
ATOM 1966 O O . ILE A 1 254 ? -13.874 3.680 17.178 1.00 93.88 254 ILE A O 1
ATOM 1970 N N . LEU A 1 255 ? -14.585 5.678 17.920 1.00 92.81 255 LEU A N 1
ATOM 1971 C CA . LEU A 1 255 ? -16.013 5.412 17.719 1.00 92.81 255 LEU A CA 1
ATOM 1972 C C . LEU A 1 255 ? -16.330 5.129 16.246 1.00 92.81 255 LEU A C 1
ATOM 1974 O O . LEU A 1 255 ? -17.019 4.158 15.938 1.00 92.81 255 LEU A O 1
ATOM 1978 N N . GLY A 1 256 ? -15.752 5.896 15.318 1.00 92.06 256 GLY A N 1
ATOM 1979 C CA . GLY A 1 256 ? -15.887 5.634 13.884 1.00 92.06 256 GLY A CA 1
ATOM 1980 C C . GLY A 1 256 ? -15.372 4.247 13.482 1.00 92.06 256 GLY A C 1
ATOM 1981 O O . GLY A 1 256 ? -16.017 3.535 12.711 1.00 92.06 256 GLY A O 1
ATOM 1982 N N . ALA A 1 257 ? -14.239 3.820 14.042 1.00 91.75 257 ALA A N 1
ATOM 1983 C CA . ALA A 1 257 ? -13.670 2.499 13.785 1.00 91.75 257 ALA A CA 1
ATOM 1984 C C . ALA A 1 257 ? -14.509 1.360 14.388 1.00 91.75 257 ALA A C 1
ATOM 1986 O O . ALA A 1 257 ? -14.683 0.314 13.758 1.00 91.75 257 ALA A O 1
ATOM 1987 N N . LEU A 1 258 ? -15.066 1.576 15.579 1.00 91.75 258 LEU A N 1
ATOM 1988 C CA . LEU A 1 258 ? -16.004 0.670 16.238 1.00 91.75 258 LEU A CA 1
ATOM 1989 C C . LEU A 1 258 ? -17.281 0.491 15.408 1.00 91.75 258 LEU A C 1
ATOM 1991 O O . LEU A 1 258 ? -17.638 -0.636 15.069 1.00 91.75 258 LEU A O 1
ATOM 1995 N N . ARG A 1 259 ? -17.904 1.596 14.984 1.00 90.06 259 ARG A N 1
ATOM 1996 C CA . ARG A 1 259 ? -19.101 1.599 14.127 1.00 90.06 259 ARG A CA 1
ATOM 1997 C C . ARG A 1 259 ? -18.864 0.896 12.790 1.00 90.06 259 ARG A C 1
ATOM 1999 O O . ARG A 1 259 ? -19.751 0.223 12.277 1.00 90.06 259 ARG A O 1
ATOM 2006 N N . ALA A 1 260 ? -17.660 1.017 12.234 1.00 87.31 260 ALA A N 1
ATOM 2007 C CA . ALA A 1 260 ? -17.257 0.328 11.009 1.00 87.31 260 ALA A CA 1
ATOM 2008 C C . ALA A 1 260 ? -16.877 -1.157 11.216 1.00 87.31 260 ALA A C 1
ATOM 2010 O O . ALA A 1 260 ? -16.423 -1.805 10.270 1.00 87.31 260 ALA A O 1
ATOM 2011 N N . GLY A 1 261 ? -17.001 -1.698 12.436 1.00 87.94 261 GLY A N 1
ATOM 2012 C CA . GLY A 1 261 ? -16.659 -3.085 12.768 1.00 87.94 261 GLY A CA 1
ATOM 2013 C C . GLY A 1 261 ? -15.159 -3.400 12.701 1.00 87.94 261 GLY A C 1
ATOM 2014 O O . GLY A 1 261 ? -14.775 -4.565 12.586 1.00 87.94 261 GLY A O 1
ATOM 2015 N N . ARG A 1 262 ? -14.301 -2.371 12.731 1.00 89.75 262 ARG A N 1
ATOM 2016 C CA . ARG A 1 262 ? -12.830 -2.483 12.656 1.00 89.75 262 ARG A CA 1
ATOM 2017 C C . ARG A 1 262 ? -12.203 -2.813 14.001 1.00 89.75 262 ARG A C 1
ATOM 2019 O O . ARG A 1 262 ? -11.162 -3.465 14.065 1.00 89.75 262 ARG A O 1
ATOM 2026 N N . LEU A 1 263 ? -12.860 -2.383 15.067 1.00 90.94 263 LEU A N 1
ATOM 2027 C CA . LEU A 1 263 ? -12.506 -2.688 16.441 1.00 90.94 263 LEU A CA 1
ATOM 2028 C C . LEU A 1 263 ? -13.648 -3.483 17.063 1.00 90.94 263 LEU A C 1
ATOM 2030 O O . LEU A 1 263 ? -14.818 -3.175 16.837 1.00 90.94 263 LEU A O 1
ATOM 2034 N N . ARG A 1 264 ? -13.312 -4.498 17.856 1.00 89.19 264 ARG A N 1
ATOM 2035 C CA . ARG A 1 264 ? -14.279 -5.218 18.685 1.00 89.19 264 ARG A CA 1
ATOM 2036 C C . ARG A 1 264 ? -13.891 -5.053 20.143 1.00 89.19 264 ARG A C 1
ATOM 2038 O O . ARG A 1 264 ? -12.756 -5.344 20.507 1.00 89.19 264 ARG A O 1
ATOM 2045 N N . LEU A 1 265 ? -14.834 -4.593 20.957 1.00 88.25 265 LEU A N 1
ATOM 2046 C CA . LEU A 1 265 ? -14.643 -4.426 22.396 1.00 88.25 265 LEU A CA 1
ATOM 2047 C C . LEU A 1 265 ? -15.206 -5.632 23.143 1.00 88.25 265 LEU A C 1
ATOM 2049 O O . LEU A 1 265 ? -16.333 -6.061 22.865 1.00 88.25 265 LEU A O 1
ATOM 2053 N N . ALA A 1 266 ? -14.438 -6.123 24.114 1.00 89.00 266 ALA A N 1
ATOM 2054 C CA . ALA A 1 266 ? -14.979 -6.944 25.194 1.00 89.00 266 ALA A CA 1
ATOM 2055 C C . ALA A 1 266 ? -15.963 -6.121 26.048 1.00 89.00 266 ALA A C 1
ATOM 2057 O O . ALA A 1 266 ? -15.946 -4.890 25.985 1.00 89.00 266 ALA A O 1
ATOM 2058 N N . VAL A 1 267 ? -16.821 -6.782 26.826 1.00 86.69 267 VAL A N 1
ATOM 2059 C CA . VAL A 1 267 ? -17.867 -6.116 27.626 1.00 86.69 267 VAL A CA 1
ATOM 2060 C C . VAL A 1 267 ? -17.249 -5.087 28.575 1.00 86.69 267 VAL A C 1
ATOM 2062 O O . VAL A 1 267 ? -17.636 -3.922 28.561 1.00 86.69 267 VAL A O 1
ATOM 2065 N N . GLU A 1 268 ? -16.182 -5.471 29.269 1.00 88.50 268 GLU A N 1
ATOM 2066 C CA . GLU A 1 268 ? -15.463 -4.630 30.229 1.00 88.50 268 GLU A CA 1
ATOM 2067 C C . GLU A 1 268 ? -14.856 -3.390 29.550 1.00 88.50 268 GLU A C 1
ATOM 2069 O O . GLU A 1 268 ? -14.860 -2.286 30.090 1.00 88.50 268 GLU A O 1
ATOM 2074 N N . GLN A 1 269 ? -14.371 -3.549 28.315 1.00 89.88 269 GLN A N 1
ATOM 2075 C CA . GLN A 1 269 ? -13.803 -2.451 27.529 1.00 89.88 269 GLN A CA 1
ATOM 2076 C C . GLN A 1 269 ? -14.877 -1.461 27.059 1.00 89.88 269 GLN A C 1
ATOM 2078 O O . GLN A 1 269 ? -14.581 -0.277 26.897 1.00 89.88 269 GLN A O 1
ATOM 2083 N N . ARG A 1 270 ? -16.117 -1.919 26.835 1.00 88.12 270 ARG A N 1
ATOM 2084 C CA . ARG A 1 270 ? -17.245 -1.034 26.499 1.00 88.12 270 ARG A CA 1
ATOM 2085 C C . ARG A 1 270 ? -17.631 -0.179 27.696 1.00 88.12 270 ARG A C 1
ATOM 2087 O O . ARG A 1 270 ? -17.771 1.031 27.543 1.00 88.12 270 ARG A O 1
ATOM 2094 N N . GLU A 1 271 ? -17.752 -0.792 28.869 1.00 88.81 271 GLU A N 1
ATOM 2095 C CA . GLU A 1 271 ? -18.041 -0.083 30.120 1.00 88.81 271 GLU A CA 1
ATOM 2096 C C . GLU A 1 271 ? -16.950 0.948 30.425 1.00 88.81 271 GLU A C 1
ATOM 2098 O O . GLU A 1 271 ? -17.238 2.117 30.688 1.00 88.81 271 GLU A O 1
ATOM 2103 N N . GLN A 1 272 ? -15.681 0.550 30.292 1.00 91.25 272 GLN A N 1
ATOM 2104 C CA . GLN A 1 272 ? -14.551 1.458 30.460 1.00 91.25 272 GLN A CA 1
ATOM 2105 C C . GLN A 1 272 ? -14.615 2.629 29.471 1.00 91.25 272 GLN A C 1
ATOM 2107 O O . GLN A 1 272 ? -14.431 3.778 29.878 1.00 91.25 272 GLN A O 1
ATOM 2112 N N . LEU A 1 273 ? -14.909 2.368 28.193 1.00 90.62 273 LEU A N 1
ATOM 2113 C CA . LEU A 1 273 ? -15.058 3.419 27.189 1.00 90.62 273 LEU A CA 1
ATOM 2114 C C . LEU A 1 273 ? -16.189 4.387 27.566 1.00 90.62 273 LEU A C 1
ATOM 2116 O O . LEU A 1 273 ? -15.968 5.593 27.557 1.00 90.62 273 LEU A O 1
ATOM 2120 N N . GLN A 1 274 ? -17.362 3.896 27.973 1.00 88.81 274 GLN A N 1
ATOM 2121 C CA . GLN A 1 274 ? -18.470 4.751 28.422 1.00 88.81 274 GLN A CA 1
ATOM 2122 C C . GLN A 1 274 ? -18.064 5.662 29.586 1.00 88.81 274 GLN A C 1
ATOM 2124 O O . GLN A 1 274 ? -18.304 6.871 29.543 1.00 88.81 274 GLN A O 1
ATOM 2129 N N . ILE A 1 275 ? -17.403 5.106 30.605 1.00 90.88 275 ILE A N 1
ATOM 2130 C CA . ILE A 1 275 ? -16.926 5.867 31.766 1.00 90.88 275 ILE A CA 1
ATOM 2131 C C . ILE A 1 275 ? -15.937 6.952 31.333 1.00 90.88 275 ILE A C 1
ATOM 2133 O O . ILE A 1 275 ? -16.030 8.091 31.789 1.00 90.88 275 ILE A O 1
ATOM 2137 N N . LEU A 1 276 ? -14.987 6.612 30.460 1.00 90.75 276 LEU A N 1
ATOM 2138 C CA . LEU A 1 276 ? -13.971 7.546 29.980 1.00 90.75 276 LEU A CA 1
ATOM 2139 C C . LEU A 1 276 ? -14.576 8.672 29.140 1.00 90.75 276 LEU A C 1
ATOM 2141 O O . LEU A 1 276 ? -14.235 9.833 29.346 1.00 90.75 276 LEU A O 1
ATOM 2145 N N . LEU A 1 277 ? -15.506 8.354 28.242 1.00 89.31 277 LEU A N 1
ATOM 2146 C CA . LEU A 1 277 ? -16.127 9.347 27.371 1.00 89.31 277 LEU A CA 1
ATOM 2147 C C . LEU A 1 277 ? -17.055 10.299 28.133 1.00 89.31 277 LEU A C 1
ATOM 2149 O O . LEU A 1 277 ? -17.168 11.463 27.756 1.00 89.31 277 LEU A O 1
ATOM 2153 N N . ARG A 1 278 ? -17.685 9.853 29.230 1.00 87.81 278 ARG A N 1
ATOM 2154 C CA . ARG A 1 278 ? -18.484 10.735 30.106 1.00 87.81 278 ARG A CA 1
ATOM 2155 C C . ARG A 1 278 ? -17.642 11.828 30.757 1.00 87.81 278 ARG A C 1
ATOM 2157 O O . ARG A 1 278 ? -18.122 12.944 30.913 1.00 87.81 278 ARG A O 1
ATOM 2164 N N . LYS A 1 279 ? -16.374 11.540 31.066 1.00 90.44 279 LYS A N 1
ATOM 2165 C CA . LYS A 1 279 ? -15.437 12.521 31.641 1.00 90.44 279 LYS A CA 1
ATOM 2166 C C . LYS A 1 279 ? -15.044 13.634 30.668 1.00 90.44 279 LYS A C 1
ATOM 2168 O O . LYS A 1 279 ? -14.492 14.632 31.110 1.00 90.44 279 LYS A O 1
ATOM 2173 N N . LEU A 1 280 ? -15.293 13.464 29.367 1.00 87.12 280 LEU A N 1
ATOM 2174 C CA . LEU A 1 280 ? -15.001 14.487 28.359 1.00 87.12 280 LEU A CA 1
ATOM 2175 C C . LEU A 1 280 ? -16.097 15.555 28.242 1.00 87.12 280 LEU A C 1
ATOM 2177 O O . LEU A 1 280 ? -15.901 16.508 27.493 1.00 87.12 280 LEU A O 1
ATOM 2181 N N . GLU A 1 281 ? -17.230 15.383 28.937 1.00 87.81 281 GLU A N 1
ATOM 2182 C CA . GLU A 1 281 ? -18.348 16.343 29.001 1.00 87.81 281 GLU A CA 1
ATOM 2183 C C . GLU A 1 281 ? -18.859 16.824 27.621 1.00 87.81 281 GLU A C 1
ATOM 2185 O O . GLU A 1 281 ? -19.440 17.899 27.488 1.00 87.81 281 GLU A O 1
ATOM 2190 N N . ASP A 1 282 ? -18.675 16.009 26.575 1.00 88.62 282 ASP A N 1
ATOM 2191 C CA . ASP A 1 282 ? -19.080 16.307 25.198 1.00 88.62 282 ASP A CA 1
ATOM 2192 C C . ASP A 1 282 ? -20.388 15.581 24.852 1.00 88.62 282 ASP A C 1
ATOM 2194 O O . ASP A 1 282 ? -20.436 14.353 24.736 1.00 88.62 282 ASP A O 1
ATOM 2198 N N . VAL A 1 283 ? -21.457 16.360 24.671 1.00 86.31 283 VAL A N 1
ATOM 2199 C CA . VAL A 1 283 ? -22.799 15.854 24.343 1.00 86.31 283 VAL A CA 1
ATOM 2200 C C . VAL A 1 283 ? -22.826 15.133 22.992 1.00 86.31 283 VAL A C 1
ATOM 2202 O O . VAL A 1 283 ? -23.470 14.091 22.874 1.00 86.31 283 VAL A O 1
ATOM 2205 N N . GLY A 1 284 ? -22.115 15.644 21.983 1.00 86.56 284 GLY A N 1
ATOM 2206 C CA . GLY A 1 284 ? -22.053 15.019 20.659 1.00 86.56 284 GLY A CA 1
ATOM 2207 C C . GLY A 1 284 ? -21.331 13.675 20.703 1.00 86.56 284 GLY A C 1
ATOM 2208 O O . GLY A 1 284 ? -21.703 12.731 20.008 1.00 86.56 284 GLY A O 1
ATOM 2209 N N . LEU A 1 285 ? -20.346 13.551 21.588 1.00 87.44 285 LEU A N 1
ATOM 2210 C CA . LEU A 1 285 ? -19.583 12.327 21.759 1.00 87.44 285 LEU A CA 1
ATOM 2211 C C . LEU A 1 285 ? -20.374 11.248 22.504 1.00 87.44 285 LEU A C 1
ATOM 2213 O O . LEU A 1 285 ? -20.292 10.074 22.143 1.00 87.44 285 LEU A O 1
ATOM 2217 N N . GLN A 1 286 ? -21.184 11.642 23.491 1.00 84.56 286 GLN A N 1
ATOM 2218 C CA . GLN A 1 286 ? -22.154 10.744 24.127 1.00 84.56 286 GLN A CA 1
ATOM 2219 C C . GLN A 1 286 ? -23.183 10.229 23.115 1.00 84.56 286 GLN A C 1
ATOM 2221 O O . GLN A 1 286 ? -23.416 9.026 23.041 1.00 84.56 286 GLN A O 1
ATOM 2226 N N . GLN A 1 287 ? -23.727 11.108 22.269 1.00 86.31 287 GLN A N 1
ATOM 2227 C CA . GLN A 1 287 ? -24.646 10.705 21.198 1.00 86.31 287 GLN A CA 1
ATOM 2228 C C . GLN A 1 287 ? -23.982 9.739 20.209 1.00 86.31 287 GLN A C 1
ATOM 2230 O O . GLN A 1 287 ? -24.542 8.693 19.887 1.00 86.31 287 GLN A O 1
ATOM 2235 N N . ALA A 1 288 ? -22.759 10.044 19.765 1.00 87.12 288 ALA A N 1
ATOM 2236 C CA . ALA A 1 288 ? -22.007 9.176 18.863 1.00 87.12 288 ALA A CA 1
ATOM 2237 C C . ALA A 1 288 ? -21.695 7.807 19.491 1.00 87.12 288 ALA A C 1
ATOM 2239 O O . ALA A 1 288 ? -21.682 6.794 18.787 1.00 87.12 288 ALA A O 1
ATOM 2240 N N . LEU A 1 289 ? -21.443 7.761 20.801 1.00 86.31 289 LEU A N 1
ATOM 2241 C CA . LEU A 1 289 ? -21.254 6.522 21.546 1.00 86.31 289 LEU A CA 1
ATOM 2242 C C . LEU A 1 289 ? -22.542 5.695 21.586 1.00 86.31 289 LEU A C 1
ATOM 2244 O O . LEU A 1 289 ? -22.486 4.515 21.247 1.00 86.31 289 LEU A O 1
ATOM 2248 N N . ASP A 1 290 ? -23.677 6.300 21.930 1.00 83.00 290 ASP A N 1
ATOM 2249 C CA . ASP A 1 290 ? -24.979 5.621 21.957 1.00 83.00 290 ASP A CA 1
ATOM 2250 C C . ASP A 1 290 ? -25.336 5.046 20.576 1.00 83.00 290 ASP A C 1
ATOM 2252 O O . ASP A 1 290 ? -25.675 3.866 20.456 1.00 83.00 290 ASP A O 1
ATOM 2256 N N . GLU A 1 291 ? -25.160 5.835 19.508 1.00 85.12 291 GLU A N 1
ATOM 2257 C CA . GLU A 1 291 ? -25.320 5.365 18.125 1.00 85.12 291 GLU A CA 1
ATOM 2258 C C . GLU A 1 291 ? -24.397 4.184 17.802 1.00 85.12 291 GLU A C 1
ATOM 2260 O O . GLU A 1 291 ? -24.791 3.229 17.130 1.00 85.12 291 GLU A O 1
ATOM 2265 N N . THR A 1 292 ? -23.146 4.247 18.255 1.00 85.69 292 THR A N 1
ATOM 2266 C CA . THR A 1 292 ? -22.147 3.209 17.990 1.00 85.69 292 THR A CA 1
ATOM 2267 C C . THR A 1 292 ? -22.480 1.917 18.736 1.00 85.69 292 THR A C 1
ATOM 2269 O O . THR A 1 292 ? -22.372 0.836 18.157 1.00 85.69 292 THR A O 1
ATOM 2272 N N . LEU A 1 293 ? -22.923 2.009 19.991 1.00 81.81 293 LEU A N 1
ATOM 2273 C CA . LEU A 1 293 ? -23.328 0.857 20.796 1.00 81.81 293 LEU A CA 1
ATOM 2274 C C . LEU A 1 293 ? -24.549 0.158 20.197 1.00 81.81 293 LEU A C 1
ATOM 2276 O O . LEU A 1 293 ? -24.520 -1.061 20.072 1.00 81.81 293 LEU A O 1
ATOM 2280 N N . LEU A 1 294 ? -25.542 0.911 19.714 1.00 79.56 294 LEU A N 1
ATOM 2281 C CA . LEU A 1 294 ? -26.696 0.357 18.995 1.00 79.56 294 LEU A CA 1
ATOM 2282 C C . LEU A 1 294 ? -26.310 -0.439 17.741 1.00 79.56 294 LEU A C 1
ATOM 2284 O O . LEU A 1 294 ? -26.960 -1.426 17.399 1.00 79.56 294 LEU A O 1
ATOM 2288 N N . VAL A 1 295 ? -25.274 0.002 17.022 1.00 80.12 295 VAL A N 1
ATOM 2289 C CA . VAL A 1 295 ? -24.795 -0.689 15.815 1.00 80.12 295 VAL A CA 1
ATOM 2290 C C . VAL A 1 295 ? -24.067 -1.986 16.166 1.00 80.12 295 VAL A C 1
ATOM 2292 O O . VAL A 1 295 ? -24.189 -2.968 15.435 1.00 80.12 295 VAL A O 1
ATOM 2295 N N . ILE A 1 296 ? -23.289 -1.985 17.249 1.00 75.75 296 ILE A N 1
ATOM 2296 C CA . ILE A 1 296 ? -22.413 -3.104 17.624 1.00 75.75 296 ILE A CA 1
ATOM 2297 C C . ILE A 1 296 ? -23.161 -4.159 18.438 1.00 75.75 296 ILE A C 1
ATOM 2299 O O . ILE A 1 296 ? -22.862 -5.346 18.311 1.00 75.75 296 ILE A O 1
ATOM 2303 N N . ASP A 1 297 ? -24.111 -3.734 19.265 1.00 70.69 297 ASP A N 1
ATOM 2304 C CA . ASP A 1 297 ? -24.896 -4.587 20.147 1.00 70.69 297 ASP A CA 1
ATOM 2305 C C . ASP A 1 297 ? -26.337 -4.057 20.255 1.00 70.69 297 ASP A C 1
ATOM 2307 O O . ASP A 1 297 ? -26.658 -3.279 21.156 1.00 70.69 297 ASP A O 1
ATOM 2311 N N . PRO A 1 298 ? -27.223 -4.459 19.325 1.00 59.56 298 PRO A N 1
ATOM 2312 C CA . PRO A 1 298 ? -28.602 -3.971 19.267 1.00 59.56 298 PRO A CA 1
ATOM 2313 C C . PRO A 1 298 ? -29.436 -4.314 20.510 1.00 59.56 298 PRO A C 1
ATOM 2315 O O . PRO A 1 298 ? -30.502 -3.731 20.699 1.00 59.56 298 PRO A O 1
ATOM 2318 N N . GLY A 1 299 ? -28.980 -5.275 21.324 1.00 55.50 299 GLY A N 1
ATOM 2319 C CA . GLY A 1 299 ? -29.635 -5.709 22.557 1.00 55.50 299 GLY A CA 1
ATOM 2320 C C . GLY A 1 299 ? -29.100 -5.037 23.823 1.00 55.50 299 GLY A C 1
ATOM 2321 O O . GLY A 1 299 ? -29.622 -5.306 24.903 1.00 55.50 299 GLY A O 1
ATOM 2322 N N . ALA A 1 300 ? -28.078 -4.180 23.724 1.00 56.50 300 ALA A N 1
ATOM 2323 C CA . ALA A 1 300 ? -27.561 -3.458 24.878 1.00 56.50 300 ALA A CA 1
ATOM 2324 C C . ALA A 1 300 ? -28.596 -2.434 25.378 1.00 56.50 300 ALA A C 1
ATOM 2326 O O . ALA A 1 300 ? -28.998 -1.529 24.643 1.00 56.50 300 ALA A O 1
ATOM 2327 N N . GLU A 1 301 ? -29.022 -2.554 26.639 1.00 53.84 301 GLU A N 1
ATOM 2328 C CA . GLU A 1 301 ? -29.881 -1.557 27.282 1.00 53.84 301 GLU A CA 1
ATOM 2329 C C . GLU A 1 301 ? -29.157 -0.202 27.340 1.00 53.84 301 GLU A C 1
ATOM 2331 O O . GLU A 1 301 ? -28.178 -0.018 28.065 1.00 53.84 301 GLU A O 1
ATOM 2336 N N . LEU A 1 302 ? -29.637 0.765 26.555 1.00 53.53 302 LEU A N 1
ATOM 2337 C CA . LEU A 1 302 ? -29.101 2.124 26.534 1.00 53.53 302 LEU A CA 1
ATOM 2338 C C . LEU A 1 302 ? -29.431 2.855 27.843 1.00 53.53 302 LEU A C 1
ATOM 2340 O O . LEU A 1 302 ? -30.536 3.370 28.028 1.00 53.53 302 LEU A O 1
ATOM 2344 N N . GLN A 1 303 ? -28.455 2.965 28.741 1.00 52.06 303 GLN A N 1
ATOM 2345 C CA . GLN A 1 303 ? -28.548 3.818 29.926 1.00 52.06 303 GLN A CA 1
ATOM 2346 C C . GLN A 1 303 ? -28.086 5.247 29.597 1.00 52.06 303 GLN A C 1
ATOM 2348 O O . GLN A 1 303 ? -26.921 5.591 29.805 1.00 52.06 303 GLN A O 1
ATOM 2353 N N . GLY A 1 304 ? -28.997 6.100 29.107 1.00 46.69 304 GLY A N 1
ATOM 2354 C CA . GLY A 1 304 ? -28.740 7.550 29.078 1.00 46.69 304 GLY A CA 1
ATOM 2355 C C . GLY A 1 304 ? -29.531 8.409 28.088 1.00 46.69 304 GLY A C 1
ATOM 2356 O O . GLY A 1 304 ? -29.750 9.580 28.378 1.00 46.69 304 GLY A O 1
ATOM 2357 N N . SER A 1 305 ? -30.012 7.863 26.967 1.00 46.62 305 SER A N 1
ATOM 2358 C CA . SER A 1 305 ? -30.767 8.628 25.946 1.00 46.62 305 SER A CA 1
ATOM 2359 C C . SER A 1 305 ? -31.990 7.878 25.396 1.00 46.62 305 SER A C 1
ATOM 2361 O O . SER A 1 305 ? -32.463 8.131 24.287 1.00 46.62 305 SER A O 1
ATOM 2363 N N . ALA A 1 306 ? -32.529 6.954 26.199 1.00 48.22 306 ALA A N 1
ATOM 2364 C CA . ALA A 1 306 ? -33.524 5.961 25.796 1.00 48.22 306 ALA A CA 1
ATOM 2365 C C . ALA A 1 306 ? -34.770 6.530 25.087 1.00 48.22 306 ALA A C 1
ATOM 2367 O O . ALA A 1 306 ? -35.360 5.825 24.274 1.00 48.22 306 ALA A O 1
ATOM 2368 N N . ASP A 1 307 ? -35.157 7.786 25.314 1.00 52.09 307 ASP A N 1
ATOM 2369 C C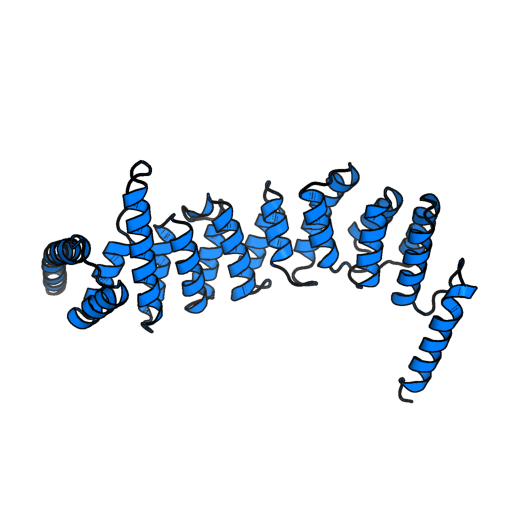A . ASP A 1 307 ? -36.364 8.346 24.698 1.00 52.09 307 ASP A CA 1
ATOM 2370 C C . ASP A 1 307 ? -36.171 8.888 23.271 1.00 52.09 307 ASP A C 1
ATOM 2372 O O . ASP A 1 307 ? -37.132 8.885 22.503 1.00 52.09 307 ASP A O 1
ATOM 2376 N N . SER A 1 308 ? -34.963 9.288 22.849 1.00 51.31 308 SER A N 1
ATOM 2377 C CA . SER A 1 308 ? -34.746 9.781 21.473 1.00 51.31 308 SER A CA 1
ATOM 2378 C C . SER A 1 308 ? -34.427 8.664 20.471 1.00 51.31 308 SER A C 1
ATOM 2380 O O . SER A 1 308 ? -34.713 8.804 19.281 1.00 51.31 308 SER A O 1
ATOM 2382 N N . LEU A 1 309 ? -33.870 7.541 20.940 1.00 53.09 309 LEU A N 1
ATOM 2383 C CA . LEU A 1 309 ? -33.417 6.429 20.092 1.00 53.09 309 LEU A CA 1
ATOM 2384 C C . LEU A 1 309 ? -34.348 5.202 20.110 1.00 53.09 309 LEU A C 1
ATOM 2386 O O . LEU A 1 309 ? -34.264 4.366 19.208 1.00 53.09 309 LEU A O 1
ATOM 2390 N N . ARG A 1 310 ? -35.296 5.126 21.059 1.00 60.78 310 ARG A N 1
ATOM 2391 C CA . ARG A 1 310 ? -36.364 4.102 21.121 1.00 60.78 310 ARG A CA 1
ATOM 2392 C C . ARG A 1 310 ? -37.067 3.826 19.783 1.00 60.78 310 ARG A C 1
ATOM 2394 O O . ARG A 1 310 ? -37.210 2.650 19.446 1.00 60.78 310 ARG A O 1
ATOM 2401 N N . PRO A 1 311 ? -37.441 4.843 18.975 1.00 62.25 311 PRO A N 1
ATOM 2402 C CA . PRO A 1 311 ? -38.121 4.607 17.701 1.00 62.25 311 PRO A CA 1
ATOM 2403 C C . PRO A 1 311 ? -37.307 3.753 16.722 1.00 62.25 311 PRO A C 1
ATOM 2405 O O . PRO A 1 311 ? -37.876 2.969 15.967 1.00 62.25 311 PRO A O 1
ATOM 2408 N N . TRP A 1 312 ? -35.978 3.872 16.744 1.00 59.88 312 TRP A N 1
ATOM 2409 C CA . TRP A 1 312 ? -35.088 3.131 15.850 1.00 59.88 312 TRP A CA 1
ATOM 2410 C C . TRP A 1 312 ? -34.865 1.690 16.305 1.00 59.88 312 TRP A C 1
ATOM 2412 O O . TRP A 1 312 ? -34.835 0.787 15.466 1.00 59.88 312 TRP A O 1
ATOM 2422 N N . VAL A 1 313 ? -34.762 1.467 17.618 1.00 62.28 313 VAL A N 1
ATOM 2423 C CA . VAL A 1 313 ? -34.685 0.121 18.212 1.00 62.28 313 VAL A CA 1
ATOM 2424 C C . VAL A 1 313 ? -35.963 -0.663 17.907 1.00 62.28 313 VAL A C 1
ATOM 2426 O O . VAL A 1 313 ? -35.897 -1.798 17.434 1.00 62.28 313 VAL A O 1
ATOM 2429 N N . ASP A 1 314 ? -37.128 -0.033 18.077 1.00 68.12 314 ASP A N 1
ATOM 2430 C CA . ASP A 1 314 ? -38.419 -0.646 17.759 1.00 68.12 314 ASP A CA 1
ATOM 2431 C C . ASP A 1 314 ? -38.608 -0.900 16.260 1.00 68.12 314 ASP A C 1
ATOM 2433 O O . ASP A 1 314 ? -39.098 -1.964 15.874 1.00 68.12 314 ASP A O 1
ATOM 2437 N N . LEU A 1 315 ? -38.201 0.043 15.401 1.00 67.19 315 LEU A N 1
ATOM 2438 C CA . LEU A 1 315 ? -38.268 -0.129 13.949 1.00 67.19 315 LEU A CA 1
ATOM 2439 C C . LEU A 1 315 ? -37.427 -1.327 13.499 1.00 67.19 315 LEU A C 1
ATOM 2441 O O . LEU A 1 315 ? -37.883 -2.126 12.685 1.00 67.19 315 LEU A O 1
ATOM 2445 N N . ARG A 1 316 ? -36.211 -1.473 14.031 1.00 62.19 316 ARG A N 1
ATOM 2446 C CA . ARG A 1 316 ? -35.323 -2.563 13.632 1.00 62.19 316 ARG A CA 1
ATOM 2447 C C . ARG A 1 316 ? -35.764 -3.914 14.178 1.00 62.19 316 ARG A C 1
ATOM 2449 O O . ARG A 1 316 ? -35.757 -4.866 13.411 1.00 62.19 316 ARG A O 1
ATOM 2456 N N . ARG A 1 317 ? -36.243 -3.988 15.425 1.00 69.12 317 ARG A N 1
ATOM 2457 C CA . ARG A 1 317 ? -36.866 -5.209 15.964 1.00 69.12 317 ARG A CA 1
ATOM 2458 C C . ARG A 1 317 ? -38.001 -5.698 15.062 1.00 69.12 317 ARG A C 1
ATOM 2460 O O . ARG A 1 317 ? -38.057 -6.875 14.734 1.00 69.12 317 ARG A O 1
ATOM 2467 N N . ARG A 1 318 ? -38.851 -4.778 14.594 1.00 68.88 318 ARG A N 1
ATOM 2468 C CA . ARG A 1 318 ? -39.915 -5.099 13.632 1.00 68.88 318 ARG A CA 1
ATOM 2469 C C . ARG A 1 318 ? -39.369 -5.566 12.286 1.00 68.88 318 ARG A C 1
ATOM 2471 O O . ARG A 1 318 ? -39.939 -6.468 11.690 1.00 68.88 318 ARG A O 1
ATOM 2478 N N . LEU A 1 319 ? -38.292 -4.960 11.787 1.00 67.56 319 LEU A N 1
ATOM 2479 C CA . LEU A 1 319 ? -37.655 -5.411 10.547 1.00 67.56 319 LEU A CA 1
ATOM 2480 C C . LEU A 1 319 ? -37.060 -6.816 10.703 1.00 67.56 319 LEU A C 1
ATOM 2482 O O . LEU A 1 319 ? -37.256 -7.641 9.819 1.00 67.56 319 LEU A O 1
ATOM 2486 N N . ASP A 1 320 ? -36.408 -7.124 11.821 1.00 68.12 320 ASP A N 1
ATOM 2487 C CA . ASP A 1 320 ? -35.871 -8.463 12.065 1.00 68.12 320 ASP A CA 1
ATOM 2488 C C . ASP A 1 320 ? -37.017 -9.489 12.186 1.00 68.12 320 ASP A C 1
ATOM 2490 O O . ASP A 1 320 ? -36.976 -10.523 11.527 1.00 68.12 320 ASP A O 1
ATOM 2494 N N . GLU A 1 321 ? -38.115 -9.182 12.883 1.00 75.44 321 GLU A N 1
ATOM 2495 C CA . GLU A 1 321 ? -39.322 -10.037 12.911 1.00 75.44 321 GLU A CA 1
ATOM 2496 C C . GLU A 1 321 ? -39.913 -10.307 11.512 1.00 75.44 321 GLU A C 1
ATOM 2498 O O . GLU A 1 321 ? -40.463 -11.378 11.270 1.00 75.44 321 GLU A O 1
ATOM 2503 N N . ILE A 1 322 ? -39.785 -9.360 10.578 1.00 74.81 322 ILE A N 1
ATOM 2504 C CA . ILE A 1 322 ? -40.272 -9.495 9.196 1.00 74.81 322 ILE A CA 1
ATOM 2505 C C . ILE A 1 322 ? -39.295 -10.295 8.320 1.00 74.81 322 ILE A C 1
ATOM 2507 O O . ILE A 1 322 ? -39.727 -11.022 7.425 1.00 74.81 322 ILE A O 1
ATOM 2511 N N . PHE A 1 323 ? -37.985 -10.140 8.532 1.00 66.88 323 PHE A N 1
ATOM 2512 C CA . PHE A 1 323 ? -36.948 -10.659 7.634 1.00 66.88 323 PHE A CA 1
ATOM 2513 C C . PHE A 1 323 ? -36.194 -11.886 8.160 1.00 66.88 323 PHE A C 1
ATOM 2515 O O . PHE A 1 323 ? -35.377 -12.437 7.419 1.00 66.88 323 PHE A O 1
ATOM 2522 N N . THR A 1 324 ? -36.468 -12.356 9.382 1.00 53.69 324 THR A N 1
ATOM 2523 C CA . THR A 1 324 ? -35.964 -13.657 9.847 1.00 53.69 324 THR A CA 1
ATOM 2524 C C . THR A 1 324 ? -36.951 -14.752 9.420 1.00 53.69 324 THR A C 1
ATOM 2526 O O . THR A 1 324 ? -38.066 -14.787 9.940 1.00 53.69 324 THR A O 1
ATOM 2529 N N . PRO A 1 325 ? -36.604 -15.636 8.465 1.00 48.66 325 PRO A N 1
ATOM 2530 C CA . PRO A 1 325 ? -37.495 -16.720 8.070 1.00 48.66 325 PRO A CA 1
ATOM 2531 C C . PRO A 1 325 ? -37.639 -17.709 9.234 1.00 48.66 325 PRO A C 1
ATOM 2533 O O . PRO A 1 325 ? -36.633 -18.139 9.802 1.00 48.66 325 PRO A O 1
ATOM 2536 N N . HIS A 1 326 ? -38.886 -18.030 9.592 1.00 52.19 326 HIS A N 1
ATOM 2537 C CA . HIS A 1 326 ? -39.220 -19.156 10.469 1.00 52.19 326 HIS A CA 1
ATOM 2538 C C . HIS A 1 326 ? -38.799 -20.494 9.856 1.00 52.19 326 HIS A C 1
ATOM 2540 O O . HIS A 1 326 ? -38.922 -20.641 8.616 1.00 52.19 326 HIS A O 1
#

pLDDT: mean 81.15, std 15.61, range [28.53, 97.31]

Sequence (326 aa):
MEAARRADRLRISDSALARERDRLFQTDLFIPPVYLVHRIIRSHGDAGLTVLVSRLLAPTPPENQLAARQQDQRMKLAILRELRFLARPALADVYALVLAEEDSVEVVEFTLLDGLRLDPDRFAMHALRLAVPGARNAHAGARHLRLRRFALRVLVAQVGAGHPDAISALRHAVTDDRLSMALTAVNALRPGEQPGISAAALARVLPQVLRGDRGLEWSLFLATLSRVQLPSGHPLVAQLVEAAGQRQDLAYAILGALRAGRLRLAVEQREQLQILLRKLEDVGLQQALDETLLVIDPGAELQGSADSLRPWVDLRRRLDEIFTPH

Foldseek 3Di:
DVVVVVVVVVVVCPVVLVVVLCVLPVPPDDDQLLNVLCCLCVVPPVVSVVSLLCLLLPDQDDPVCVVSNVVSVVNNVSNLVNVLVVPDPCLLVSLVVSQQRDQDLVNNLSSLLSNCVNPVVVSLVSLLLLLAVPPVSRHPNVVPPSSNLSSLLSSCVSVHCPDPSNVVSLQRQLVDPDLVSLLSSLVSDAAPRPLVSLVSSLVVLLVVVLVVDPPSSVVSNLSSLQRHADEEPDPVLLVLLVSLLRDVVSLVSNLVSLLVNRDDYDPVSLVSSQVSQVNVVDPVSNVSSLVSCCSNPVPDDDDDPCPVCVVVSVVVVVVCVVPVDD